Protein AF-A0A0N4UUY4-F1 (afdb_monomer_lite)

Sequence (218 aa):
MSRTDIFYQGKDYEKYRATHISIPAALVADDTIEKSDGEVMENYRQNCAIKKNFKFFPTVVKAVFAEMVDVKLLKQPTMILFCLSNIFAMLGFYIPFMFLRNMAHKKGVNPEDTEWLLSILGVFNTVAAYVSLTTVNLTDLLGLEQLTNAFGMVIVSRSFACFLGTPLAGFFYDVTMSYDASFWFAGILILFGGVATCLVPTFEKQKNKISDSRNSSI

Radius of gyration: 25.07 Å; chains: 1; bounding box: 64×45×82 Å

InterPro domains:
  IPR036259 MFS transporter superfamily [G3DSA:1.20.1250.20] (75-217)
  IPR036259 MFS transporter superfamily [SSF103473] (64-207)
  IPR050327 Proton-linked Monocarboxylate Transporter [PTHR11360] (128-202)

Foldseek 3Di:
DDDDDPPDDPVCVVVVCVVPDPQQVVVVVVVCVVDDDDPVVVVVVVVVVVVPDDPPDDPRVVSCCVVLADVVQVPPPLLVLLLVLLLLQLLLVVLCLVCVLVVCVVVVHDNVVSVVVNVVVVVVVVVVVVVVVVVLVVVVVVDDPVSSSSVVSSVVSSVVSVVCNVVVSVVCCVVVVDSVVSNVVSVVSNVVSVVSNVCSVVVVVVVVVVVVVVVVVD

Organism: Enterobius vermicularis (NCBI:txid51028)

Structure (mmCIF, N/CA/C/O backbone):
data_AF-A0A0N4UUY4-F1
#
_entry.id   AF-A0A0N4UUY4-F1
#
loop_
_atom_site.group_PDB
_atom_site.id
_atom_site.type_symbol
_atom_site.label_atom_id
_atom_site.label_alt_id
_atom_site.label_comp_id
_atom_site.label_asym_id
_atom_site.label_entity_id
_atom_site.label_seq_id
_atom_site.pdbx_PDB_ins_code
_atom_site.Cartn_x
_atom_site.Cartn_y
_atom_site.Cartn_z
_atom_site.occupancy
_atom_site.B_iso_or_equiv
_atom_site.auth_seq_id
_atom_site.auth_comp_id
_atom_site.auth_asym_id
_atom_site.auth_atom_id
_atom_site.pdbx_PDB_model_num
ATOM 1 N N . MET A 1 1 ? 18.236 21.269 57.854 1.00 40.78 1 MET A N 1
ATOM 2 C CA . MET A 1 1 ? 17.137 21.670 56.950 1.00 40.78 1 MET A CA 1
ATOM 3 C C . MET A 1 1 ? 17.567 21.276 55.541 1.00 40.78 1 MET A C 1
ATOM 5 O O . MET A 1 1 ? 18.310 22.015 54.915 1.00 40.78 1 MET A O 1
ATOM 9 N N . SER A 1 2 ? 17.268 20.041 55.122 1.00 42.28 2 SER A N 1
ATOM 10 C CA . SER A 1 2 ? 17.697 19.516 53.815 1.00 42.28 2 SER A CA 1
ATOM 11 C C . SER A 1 2 ? 16.596 19.790 52.795 1.00 42.28 2 SER A C 1
ATOM 13 O O . SER A 1 2 ? 15.447 19.417 53.033 1.00 42.28 2 SER A O 1
ATOM 15 N N . ARG A 1 3 ? 16.929 20.501 51.714 1.00 49.19 3 ARG A N 1
ATOM 16 C CA . ARG A 1 3 ? 16.015 20.813 50.610 1.00 49.19 3 ARG A CA 1
ATOM 17 C C . ARG A 1 3 ? 15.704 19.515 49.862 1.00 49.19 3 ARG A C 1
ATOM 19 O O . ARG A 1 3 ? 16.606 18.886 49.325 1.00 49.19 3 ARG A O 1
ATOM 26 N N . THR A 1 4 ? 14.440 19.112 49.848 1.00 45.50 4 THR A N 1
ATOM 27 C CA . THR A 1 4 ? 13.951 18.015 49.011 1.00 45.50 4 THR A CA 1
ATOM 28 C C . THR A 1 4 ? 13.653 18.557 47.621 1.00 45.50 4 THR A C 1
ATOM 30 O O . THR A 1 4 ? 12.626 19.204 47.414 1.00 45.50 4 THR A O 1
ATOM 33 N N . ASP A 1 5 ? 14.566 18.322 46.683 1.00 52.50 5 ASP A N 1
ATOM 34 C CA . ASP A 1 5 ? 14.315 18.541 45.264 1.00 52.50 5 ASP A CA 1
ATOM 35 C C . ASP A 1 5 ? 13.246 17.557 44.766 1.00 52.50 5 ASP A C 1
ATOM 37 O O . ASP A 1 5 ? 13.338 16.342 44.940 1.00 52.50 5 ASP A O 1
ATOM 41 N N . ILE A 1 6 ? 12.225 18.116 44.125 1.00 60.69 6 ILE A N 1
ATOM 42 C CA . ILE A 1 6 ? 11.053 17.452 43.532 1.00 60.69 6 ILE A CA 1
ATOM 43 C C . ILE A 1 6 ? 11.378 16.482 42.380 1.00 60.69 6 ILE A C 1
ATOM 45 O O . ILE A 1 6 ? 10.480 15.806 41.893 1.00 60.69 6 ILE A O 1
ATOM 49 N N . PHE A 1 7 ? 12.635 16.389 41.935 1.00 53.78 7 PHE A N 1
ATOM 50 C CA . PHE A 1 7 ? 12.978 15.718 40.676 1.00 53.78 7 PHE A CA 1
ATOM 51 C C . PHE A 1 7 ? 13.503 14.278 40.793 1.00 53.78 7 PHE A C 1
ATOM 53 O O . PHE A 1 7 ? 13.585 13.609 39.770 1.00 53.78 7 PHE A O 1
ATOM 60 N N . TYR A 1 8 ? 13.820 13.757 41.988 1.00 48.62 8 TYR A N 1
ATOM 61 C CA . TYR A 1 8 ? 14.378 12.397 42.123 1.00 48.62 8 TYR A CA 1
ATOM 62 C C . TYR A 1 8 ? 13.962 11.688 43.424 1.00 48.62 8 TYR A C 1
ATOM 64 O O . TYR A 1 8 ? 14.794 11.355 44.267 1.00 48.62 8 TYR A O 1
ATOM 72 N N . GLN A 1 9 ? 12.670 11.392 43.597 1.00 51.16 9 GLN A N 1
ATOM 73 C CA . GLN A 1 9 ? 12.279 10.293 44.486 1.00 51.16 9 GLN A CA 1
ATOM 74 C C . GLN A 1 9 ? 12.251 8.990 43.686 1.00 51.16 9 GLN A C 1
ATOM 76 O O . GLN A 1 9 ? 11.390 8.787 42.833 1.00 51.16 9 GLN A O 1
ATOM 81 N N . GLY A 1 10 ? 13.155 8.065 44.018 1.00 54.22 10 GLY A N 1
ATOM 82 C CA . GLY A 1 10 ? 13.244 6.704 43.472 1.00 54.22 10 GLY A CA 1
ATOM 83 C C . GLY A 1 10 ? 12.032 5.798 43.748 1.00 54.22 10 GLY A C 1
ATOM 84 O O . GLY A 1 10 ? 12.175 4.587 43.744 1.00 54.22 10 GLY A O 1
ATOM 85 N N . LYS A 1 11 ? 10.843 6.354 43.992 1.00 49.00 11 LYS A N 1
ATOM 86 C CA . LYS A 1 11 ? 9.552 5.648 43.968 1.00 49.00 11 LYS A CA 1
ATOM 87 C C . LYS A 1 11 ? 8.629 6.160 42.856 1.00 49.00 11 LYS A C 1
ATOM 89 O O . LYS A 1 11 ? 7.781 5.408 42.399 1.00 49.00 11 LYS A O 1
ATOM 94 N N . ASP A 1 12 ? 8.832 7.395 42.388 1.00 48.88 12 ASP A N 1
ATOM 95 C CA . ASP A 1 12 ? 8.064 7.987 41.283 1.00 48.88 12 ASP A CA 1
ATOM 96 C C . ASP A 1 12 ? 8.695 7.730 39.907 1.00 48.88 12 ASP A C 1
ATOM 98 O O . ASP A 1 12 ? 8.028 7.902 38.890 1.00 48.88 12 ASP A O 1
ATOM 102 N N . TYR A 1 13 ? 9.948 7.257 39.844 1.00 53.28 13 TYR A N 1
ATOM 103 C CA . TYR A 1 13 ? 10.574 6.870 38.571 1.00 53.28 13 TYR A CA 1
ATOM 104 C C . TYR A 1 13 ? 9.818 5.727 37.878 1.00 53.28 13 TYR A C 1
ATOM 106 O O . TYR A 1 13 ? 9.657 5.757 36.665 1.00 53.28 13 TYR A O 1
ATOM 114 N N . GLU A 1 14 ? 9.302 4.759 38.641 1.00 51.72 14 GLU A N 1
ATOM 115 C CA . GLU A 1 14 ? 8.473 3.650 38.145 1.00 51.72 14 GLU A CA 1
ATOM 116 C C . GLU A 1 14 ? 7.150 4.162 37.568 1.00 51.72 14 GLU A C 1
ATOM 118 O O . GLU A 1 14 ? 6.724 3.745 36.494 1.00 51.72 14 GLU A O 1
ATOM 123 N N . LYS A 1 15 ? 6.534 5.139 38.242 1.00 47.94 15 LYS A N 1
ATOM 124 C CA . LYS A 1 15 ? 5.267 5.754 37.832 1.00 47.94 15 LYS A CA 1
ATOM 125 C C . LYS A 1 15 ? 5.435 6.625 36.583 1.00 47.94 15 LYS A C 1
ATOM 127 O O . LYS A 1 15 ? 4.602 6.588 35.680 1.00 47.94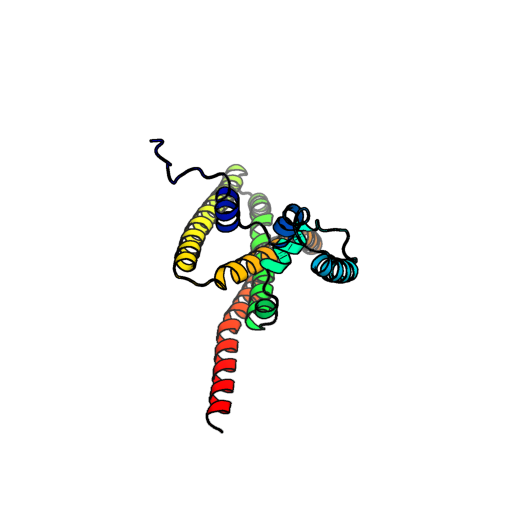 15 LYS A O 1
ATOM 132 N N . TYR A 1 16 ? 6.548 7.351 36.490 1.00 49.12 16 TYR A N 1
ATOM 133 C CA . TYR A 1 16 ? 6.943 8.122 35.311 1.00 49.12 16 TYR A CA 1
ATOM 134 C C . TYR A 1 16 ? 7.312 7.211 34.125 1.00 49.12 16 TYR A C 1
ATOM 136 O O . TYR A 1 16 ? 6.877 7.448 33.000 1.00 49.12 16 TYR A O 1
ATOM 144 N N . ARG A 1 17 ? 8.031 6.108 34.380 1.00 53.12 17 ARG A N 1
ATOM 145 C CA . ARG A 1 17 ? 8.389 5.073 33.393 1.00 53.12 17 ARG A CA 1
ATOM 146 C C . ARG A 1 17 ? 7.157 4.355 32.834 1.00 53.12 17 ARG A C 1
ATOM 148 O O . ARG A 1 17 ? 7.084 4.169 31.623 1.00 53.12 17 ARG A O 1
ATOM 155 N N . ALA A 1 18 ? 6.183 4.026 33.684 1.00 52.50 18 ALA A N 1
ATOM 156 C CA . ALA A 1 18 ? 4.905 3.430 33.285 1.00 52.50 18 ALA A CA 1
ATOM 157 C C . ALA A 1 18 ? 4.011 4.387 32.475 1.00 52.50 18 ALA A C 1
ATOM 159 O O . ALA A 1 18 ? 3.174 3.935 31.704 1.00 52.50 18 ALA A O 1
ATOM 160 N N . THR A 1 19 ? 4.196 5.702 32.631 1.00 53.50 19 THR A N 1
ATOM 161 C CA . THR A 1 19 ? 3.422 6.718 31.899 1.00 53.50 19 THR A CA 1
ATOM 162 C C . THR A 1 19 ? 4.052 7.070 30.542 1.00 53.50 19 THR A C 1
AT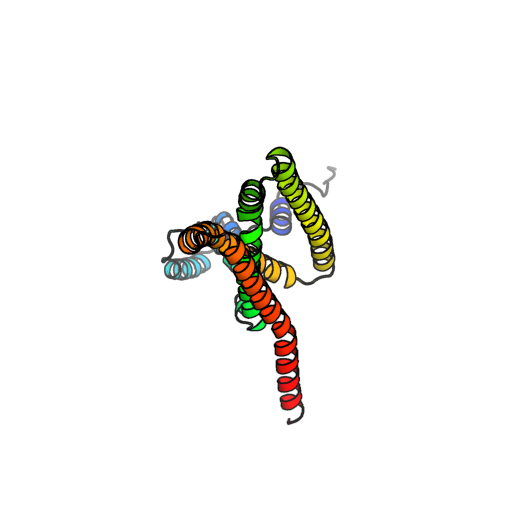OM 164 O O . THR A 1 19 ? 3.337 7.457 29.622 1.00 53.50 19 THR A O 1
ATOM 167 N N . HIS A 1 20 ? 5.377 6.934 30.388 1.00 44.28 20 HIS A N 1
ATOM 168 C CA . HIS A 1 20 ? 6.103 7.391 29.192 1.00 44.28 20 HIS A CA 1
ATOM 169 C C . HIS A 1 20 ? 6.655 6.290 28.277 1.00 44.28 20 HIS A C 1
ATOM 171 O O . HIS A 1 20 ? 7.061 6.601 27.157 1.00 44.28 20 HIS A O 1
ATOM 177 N N . ILE A 1 21 ? 6.671 5.025 28.702 1.00 52.03 21 ILE A N 1
ATOM 178 C CA . ILE A 1 21 ? 7.056 3.908 27.834 1.00 52.03 21 ILE A CA 1
ATOM 179 C C . ILE A 1 21 ? 5.803 3.088 27.542 1.00 52.03 21 ILE A C 1
ATOM 181 O O . ILE A 1 21 ? 5.148 2.607 28.459 1.00 52.03 21 ILE A O 1
ATOM 185 N N . SER A 1 22 ? 5.504 2.893 26.260 1.00 49.91 22 SER A N 1
ATOM 186 C CA . SER A 1 22 ? 4.461 2.017 25.710 1.00 49.91 22 SER A CA 1
ATOM 187 C C . SER A 1 22 ? 4.739 0.524 25.963 1.00 49.91 22 SER A C 1
ATOM 189 O O . SER A 1 22 ? 4.585 -0.318 25.076 1.00 49.91 22 SER A O 1
ATOM 191 N N . ILE A 1 23 ? 5.208 0.183 27.170 1.00 50.84 23 ILE A N 1
ATOM 192 C CA . ILE A 1 23 ? 5.410 -1.196 27.594 1.00 50.84 23 ILE A CA 1
ATOM 193 C C . ILE A 1 23 ? 4.023 -1.828 27.677 1.00 50.84 23 ILE A C 1
ATOM 195 O O . ILE A 1 23 ? 3.195 -1.346 28.450 1.00 50.84 23 ILE A O 1
ATOM 199 N N . PRO A 1 24 ? 3.762 -2.904 26.920 1.00 48.81 24 PRO A N 1
ATOM 200 C CA . PRO A 1 24 ? 2.490 -3.595 27.010 1.00 48.81 24 PRO A CA 1
ATOM 201 C C . PRO A 1 24 ? 2.276 -4.071 28.447 1.00 48.81 24 PRO A C 1
ATOM 203 O O . PRO A 1 24 ? 3.197 -4.622 29.061 1.00 48.81 24 PRO A O 1
ATOM 206 N N . ALA A 1 25 ? 1.064 -3.911 28.977 1.00 49.75 25 ALA A N 1
ATOM 207 C CA . ALA A 1 25 ? 0.739 -4.208 30.379 1.00 49.75 25 ALA A CA 1
ATOM 208 C C . ALA A 1 25 ? 1.146 -5.636 30.824 1.00 49.75 25 ALA A C 1
ATOM 210 O O . ALA A 1 25 ? 1.395 -5.889 32.000 1.00 49.75 25 ALA A O 1
ATOM 211 N N . ALA A 1 26 ? 1.292 -6.564 29.871 1.00 45.66 26 ALA A N 1
ATOM 212 C CA . ALA A 1 26 ? 1.765 -7.929 30.096 1.00 45.66 26 ALA A CA 1
ATOM 213 C C . ALA A 1 26 ? 3.234 -8.057 30.556 1.00 45.66 26 ALA A C 1
ATOM 215 O O . ALA A 1 26 ? 3.581 -9.090 31.117 1.00 45.66 26 ALA A O 1
ATOM 216 N N . LEU A 1 27 ? 4.094 -7.063 30.304 1.00 48.84 27 LEU A N 1
ATOM 217 C CA . LEU A 1 27 ? 5.480 -7.026 30.803 1.00 48.84 27 LEU A CA 1
ATOM 218 C C . LEU A 1 27 ? 5.573 -6.360 32.182 1.00 48.84 27 LEU A C 1
ATOM 220 O O . LEU A 1 27 ? 6.398 -6.757 32.991 1.00 48.84 27 LEU A O 1
ATOM 224 N N . VAL A 1 28 ? 4.690 -5.402 32.481 1.00 50.66 28 VAL A N 1
ATOM 225 C CA . VAL A 1 28 ? 4.574 -4.813 33.829 1.00 50.66 28 VAL A CA 1
ATOM 226 C C . VAL A 1 28 ? 4.080 -5.856 34.833 1.00 50.66 28 VAL A C 1
ATOM 228 O O . VAL A 1 28 ? 4.480 -5.844 35.996 1.00 50.66 28 VAL A O 1
ATOM 231 N N . ALA A 1 29 ? 3.253 -6.801 34.377 1.00 44.66 29 ALA A N 1
ATOM 232 C CA . ALA A 1 29 ? 2.879 -7.961 35.174 1.00 44.66 29 ALA A CA 1
ATOM 233 C C . ALA A 1 29 ? 4.104 -8.808 35.569 1.00 44.66 29 ALA A C 1
ATOM 235 O O . ALA A 1 29 ? 4.139 -9.295 36.685 1.00 44.66 29 ALA A O 1
ATOM 236 N N . ASP A 1 30 ? 5.130 -8.935 34.722 1.00 40.75 30 ASP A N 1
ATOM 237 C CA . ASP A 1 30 ? 6.317 -9.752 35.028 1.00 40.75 30 ASP A CA 1
ATOM 238 C C . ASP A 1 30 ? 7.133 -9.170 36.202 1.00 40.75 30 ASP A C 1
ATOM 240 O O . ASP A 1 30 ? 7.523 -9.911 37.099 1.00 40.75 30 ASP A O 1
ATOM 244 N N . ASP A 1 31 ? 7.275 -7.839 36.275 1.00 43.22 31 ASP A N 1
ATOM 245 C CA . ASP A 1 31 ? 7.997 -7.154 37.366 1.00 43.22 31 ASP A CA 1
ATOM 246 C C . ASP A 1 31 ? 7.134 -6.918 38.631 1.00 43.22 31 ASP A C 1
ATOM 248 O O . ASP A 1 31 ? 7.663 -6.737 39.730 1.00 43.22 31 ASP A O 1
ATOM 252 N N . THR A 1 32 ? 5.797 -6.924 38.526 1.00 42.81 32 THR A N 1
ATOM 253 C CA . THR A 1 32 ? 4.896 -6.785 39.696 1.00 42.81 32 THR A CA 1
ATOM 254 C C . THR A 1 32 ? 4.587 -8.116 40.387 1.00 42.81 32 THR A C 1
ATOM 256 O O . THR A 1 32 ? 4.225 -8.113 41.569 1.00 42.81 32 THR A O 1
ATOM 259 N N . ILE A 1 33 ? 4.846 -9.258 39.734 1.00 43.09 33 ILE A N 1
ATOM 260 C CA . ILE A 1 33 ? 4.812 -10.607 40.337 1.00 43.09 33 ILE A CA 1
ATOM 261 C C . ILE A 1 33 ? 6.088 -10.873 41.165 1.00 43.09 33 ILE A C 1
ATOM 263 O O . ILE A 1 33 ? 6.630 -11.967 41.207 1.00 43.09 33 ILE A O 1
ATOM 267 N N . GLU A 1 34 ? 6.579 -9.888 41.906 1.00 40.38 34 GLU A N 1
ATOM 268 C CA . GLU A 1 34 ? 7.292 -10.189 43.154 1.00 40.38 34 GLU A CA 1
ATOM 269 C C . GLU A 1 34 ? 6.526 -9.673 44.379 1.00 40.38 34 GLU A C 1
ATOM 271 O O . GLU A 1 34 ? 6.855 -10.035 45.509 1.00 40.38 34 GLU A O 1
ATOM 276 N N . LYS A 1 35 ? 5.469 -8.861 44.195 1.00 42.34 35 LYS A N 1
ATOM 277 C CA . LYS A 1 35 ? 4.729 -8.226 45.297 1.00 42.34 35 LYS A CA 1
ATOM 278 C C . LYS A 1 35 ? 3.248 -7.971 44.976 1.00 42.34 35 LYS A C 1
ATOM 280 O O . LYS A 1 35 ? 2.856 -6.820 44.828 1.00 42.34 35 LYS A O 1
ATOM 285 N N . SER A 1 36 ? 2.408 -9.007 44.908 1.00 36.31 36 SER A N 1
ATOM 286 C CA . SER A 1 36 ? 1.046 -9.023 45.507 1.00 36.31 36 SER A CA 1
ATOM 287 C C . SER A 1 36 ? 0.202 -10.233 45.068 1.00 36.31 36 SER A C 1
ATOM 289 O O . SER A 1 36 ? 0.082 -10.529 43.886 1.00 36.31 36 SER A O 1
ATOM 291 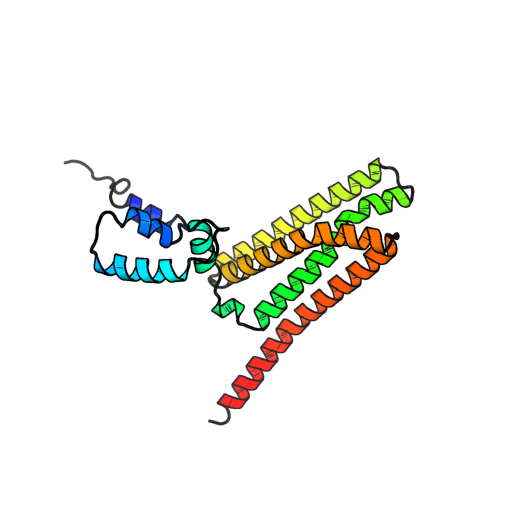N N . ASP A 1 37 ? -0.343 -10.910 46.084 1.00 39.97 37 ASP A N 1
ATOM 292 C CA . ASP A 1 37 ? -1.470 -11.853 46.198 1.00 39.97 37 ASP A CA 1
ATOM 293 C C . ASP A 1 37 ? -1.822 -12.886 45.100 1.00 39.97 37 ASP A C 1
ATOM 295 O O . ASP A 1 37 ? -2.061 -12.613 43.925 1.00 39.97 37 ASP A O 1
ATOM 299 N N . GLY A 1 38 ? -1.948 -14.137 45.567 1.00 39.19 38 GLY A N 1
ATOM 300 C CA . GLY A 1 38 ? -2.041 -15.371 44.780 1.00 39.19 38 GLY A CA 1
ATOM 301 C C . GLY A 1 38 ? -3.339 -15.633 44.004 1.00 39.19 38 GLY A C 1
ATOM 302 O O . GLY A 1 38 ? -3.347 -16.544 43.182 1.00 39.19 38 GLY A O 1
ATOM 303 N N . GLU A 1 39 ? -4.405 -14.847 44.177 1.00 38.03 39 GLU A N 1
ATOM 304 C CA . GLU A 1 39 ? -5.665 -15.027 43.421 1.00 38.03 39 GLU A CA 1
ATOM 305 C C . GLU A 1 39 ? -5.564 -14.554 41.959 1.00 38.03 39 GLU A C 1
ATOM 307 O O . GLU A 1 39 ? -6.176 -15.130 41.055 1.00 38.03 39 GLU A O 1
ATOM 312 N N . VAL A 1 40 ? -4.742 -13.534 41.691 1.00 47.03 40 VAL A N 1
ATOM 313 C CA . VAL A 1 40 ? -4.544 -12.998 40.333 1.00 47.03 40 VAL A CA 1
ATOM 314 C C . VAL A 1 40 ? -3.731 -13.980 39.480 1.00 47.03 40 VAL A C 1
ATOM 316 O O . VAL A 1 40 ? -4.002 -14.163 38.291 1.00 47.03 40 VAL A O 1
ATOM 319 N N . MET A 1 41 ? -2.793 -14.703 40.097 1.00 41.28 41 MET A N 1
ATOM 320 C CA . MET A 1 41 ? -1.915 -15.656 39.412 1.00 41.28 41 MET A CA 1
ATOM 321 C C . MET A 1 41 ? -2.632 -16.912 38.899 1.00 41.28 41 MET A C 1
ATOM 323 O O . MET A 1 41 ? -2.216 -17.475 37.882 1.00 41.28 41 MET A O 1
ATOM 327 N N . GLU A 1 42 ? -3.722 -17.340 39.540 1.00 41.97 42 GLU A N 1
ATOM 328 C CA . GLU A 1 42 ? -4.520 -18.494 39.102 1.00 41.97 42 GLU A CA 1
ATOM 329 C C . GLU A 1 42 ? -5.336 -18.159 37.839 1.00 41.97 42 GLU A C 1
ATOM 331 O O . GLU A 1 42 ? -5.293 -18.893 36.845 1.00 41.97 42 GLU A O 1
ATOM 336 N N . ASN A 1 43 ? -5.956 -16.971 37.811 1.00 40.03 43 ASN A N 1
ATOM 337 C CA . ASN A 1 43 ? -6.685 -16.449 36.649 1.00 40.03 43 ASN A CA 1
ATOM 338 C C . ASN A 1 43 ? -5.765 -16.195 35.437 1.00 40.03 43 ASN A C 1
ATOM 340 O O . ASN A 1 43 ? -6.150 -16.442 34.289 1.00 40.03 43 ASN A O 1
ATOM 344 N N . TYR A 1 44 ? -4.520 -15.759 35.658 1.00 48.69 44 TYR A N 1
ATOM 345 C CA . TYR A 1 44 ? -3.524 -15.622 34.587 1.00 48.69 44 TYR A CA 1
ATOM 346 C C . TYR A 1 44 ? -2.999 -16.974 34.087 1.00 48.69 44 TYR A C 1
ATOM 348 O O . TYR A 1 44 ? -2.853 -17.163 32.876 1.00 48.69 44 TYR A O 1
ATOM 356 N N . ARG A 1 45 ? -2.765 -17.952 34.974 1.00 44.28 45 ARG A N 1
ATOM 357 C CA . ARG A 1 45 ? -2.336 -19.310 34.593 1.00 44.28 45 ARG A CA 1
ATOM 358 C C . ARG A 1 45 ? -3.398 -20.008 33.734 1.00 44.28 45 ARG A C 1
ATOM 360 O O . ARG A 1 45 ? -3.047 -20.644 32.737 1.00 44.28 45 ARG A O 1
ATOM 367 N N . GLN A 1 46 ? -4.679 -19.817 34.056 1.00 39.44 46 GLN A N 1
ATOM 368 C CA . GLN A 1 46 ? -5.804 -20.360 33.293 1.00 39.44 46 GLN A CA 1
ATOM 369 C C . GLN A 1 46 ? -5.940 -19.705 31.905 1.00 39.44 46 GLN A C 1
ATOM 371 O O . GLN A 1 46 ? -6.122 -20.408 30.910 1.00 39.44 46 GLN A O 1
ATOM 376 N N . ASN A 1 47 ? -5.726 -18.389 31.791 1.00 44.09 47 ASN A N 1
ATOM 377 C CA . ASN A 1 47 ? -5.742 -17.678 30.503 1.00 44.09 47 ASN A CA 1
ATOM 378 C C . ASN A 1 47 ? -4.492 -17.938 29.630 1.00 44.09 47 ASN A C 1
ATOM 380 O O . ASN A 1 47 ? -4.587 -17.993 28.400 1.00 44.09 47 ASN A O 1
ATOM 384 N N . CYS A 1 48 ? -3.322 -18.174 30.233 1.00 45.53 48 CYS A N 1
ATOM 385 C CA . CYS A 1 48 ? -2.105 -18.583 29.520 1.00 45.53 48 CYS A CA 1
ATOM 386 C C . CYS A 1 48 ? -2.170 -20.029 29.001 1.00 45.53 48 CYS A C 1
ATOM 388 O O . CYS A 1 48 ? -1.602 -20.322 27.945 1.00 45.53 48 CYS A O 1
ATOM 390 N N . ALA A 1 49 ? -2.884 -20.928 29.689 1.00 41.16 49 ALA A N 1
ATOM 391 C CA . ALA A 1 49 ? -3.089 -22.303 29.230 1.00 41.16 49 ALA A CA 1
ATOM 392 C C . ALA A 1 49 ? -3.907 -22.368 27.926 1.00 41.16 49 ALA A C 1
ATOM 394 O O . ALA A 1 49 ? -3.588 -23.167 27.046 1.00 41.16 49 ALA A O 1
ATOM 395 N N . ILE A 1 50 ? -4.883 -21.469 27.749 1.00 46.19 50 ILE A N 1
ATOM 396 C CA . ILE A 1 50 ? -5.720 -21.385 26.538 1.00 46.19 50 ILE A CA 1
ATOM 397 C C . ILE A 1 50 ? -4.919 -20.853 25.328 1.00 46.19 50 ILE A C 1
ATOM 399 O O . ILE A 1 50 ? -5.189 -21.214 24.184 1.00 46.19 50 ILE A O 1
ATOM 403 N N . LYS A 1 51 ? -3.866 -20.052 25.557 1.00 45.09 51 LYS A N 1
ATOM 404 C CA . LYS A 1 51 ? -3.018 -19.442 24.508 1.00 45.09 51 LYS A CA 1
ATOM 405 C C . LYS A 1 51 ? -1.879 -20.334 23.988 1.00 45.09 51 LYS A C 1
ATOM 407 O O . LYS A 1 51 ? -1.097 -19.902 23.129 1.00 45.09 51 LYS A O 1
ATOM 412 N N . LYS A 1 52 ? -1.765 -21.579 24.463 1.00 48.25 52 LYS A N 1
ATOM 413 C CA . LYS A 1 52 ? -0.795 -22.568 23.964 1.00 48.25 52 LYS A CA 1
ATOM 414 C C . LYS A 1 52 ? -1.272 -23.189 22.649 1.00 48.25 52 LYS A C 1
ATOM 416 O O . LYS A 1 52 ? -1.642 -24.349 22.616 1.00 48.25 52 LYS A O 1
ATOM 421 N N . ASN A 1 53 ? -1.228 -22.432 21.554 1.00 44.12 53 ASN A N 1
ATOM 422 C CA . ASN A 1 53 ? -1.193 -23.023 20.207 1.00 44.12 53 ASN A CA 1
ATOM 423 C C . ASN A 1 53 ? -0.589 -22.090 19.146 1.00 44.12 53 ASN A C 1
ATOM 425 O O . ASN A 1 53 ? -1.040 -22.052 18.014 1.00 44.12 53 ASN A O 1
ATOM 429 N N . PHE A 1 54 ? 0.464 -21.339 19.492 1.00 47.16 54 PHE A N 1
ATOM 430 C CA . PHE A 1 54 ? 1.328 -20.714 18.480 1.00 47.16 54 PHE A CA 1
ATOM 431 C C . PHE A 1 54 ? 2.739 -20.528 19.050 1.00 47.16 54 PHE A C 1
ATOM 433 O O . PHE A 1 54 ? 2.986 -19.597 19.817 1.00 47.16 54 PHE A O 1
ATOM 440 N N . LYS A 1 55 ? 3.662 -21.439 18.729 1.00 52.03 55 LYS A N 1
ATOM 441 C CA . LYS A 1 55 ? 5.054 -21.449 19.230 1.00 52.03 55 LYS A CA 1
ATOM 442 C C . LYS A 1 55 ? 5.977 -20.450 18.506 1.00 52.03 55 LYS A C 1
ATOM 444 O O . LYS A 1 55 ? 7.154 -20.379 18.823 1.00 52.03 55 LYS A O 1
ATOM 449 N N . PHE A 1 56 ? 5.439 -19.705 17.538 1.00 59.19 56 PHE A N 1
ATOM 450 C CA . PHE A 1 56 ? 6.204 -18.880 16.599 1.00 59.19 56 PHE A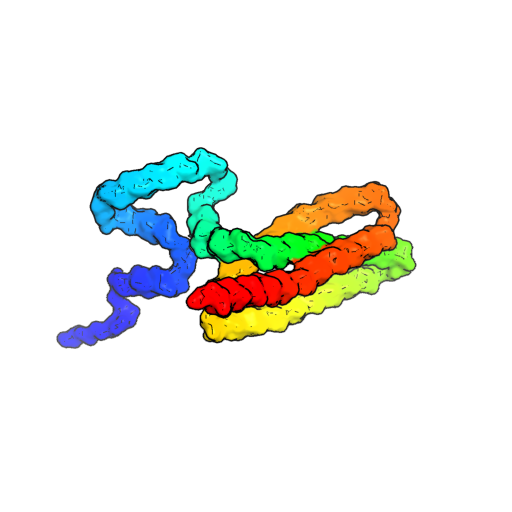 CA 1
ATOM 451 C C . PHE A 1 56 ? 6.412 -17.422 17.049 1.00 59.19 56 PHE A C 1
ATOM 453 O O . PHE A 1 56 ? 7.299 -16.749 16.541 1.00 59.19 56 PHE A O 1
ATOM 460 N N . PHE A 1 57 ? 5.630 -16.927 18.015 1.00 58.38 57 PHE A N 1
ATOM 461 C CA . PHE A 1 57 ? 5.701 -15.529 18.458 1.00 58.38 57 PHE A CA 1
ATOM 462 C C . PHE A 1 57 ? 6.079 -15.420 19.944 1.00 58.38 57 PHE A C 1
ATOM 464 O O . PHE A 1 57 ? 5.404 -16.062 20.762 1.00 58.38 57 PHE A O 1
ATOM 471 N N . PRO A 1 58 ? 7.089 -14.597 20.308 1.00 75.12 58 PRO A N 1
ATOM 472 C CA . PRO A 1 58 ? 7.404 -14.266 21.697 1.00 75.12 58 PRO A CA 1
ATOM 473 C C . PRO A 1 58 ? 6.164 -13.745 22.430 1.00 75.12 58 PRO A C 1
ATOM 475 O O . PRO A 1 58 ? 5.346 -13.037 21.837 1.00 75.12 58 PRO A O 1
ATOM 478 N N . THR A 1 59 ? 6.030 -14.055 23.723 1.00 58.69 59 THR A N 1
ATOM 479 C CA . THR A 1 59 ? 4.910 -13.597 24.572 1.00 58.69 59 THR A CA 1
ATOM 480 C C . THR A 1 59 ? 4.721 -12.079 24.485 1.00 58.69 59 THR A C 1
ATOM 482 O O . THR A 1 59 ? 3.590 -11.607 24.384 1.00 58.69 59 THR A O 1
ATOM 485 N N . VAL A 1 60 ? 5.828 -11.337 24.389 1.00 61.41 60 VAL A N 1
ATOM 486 C CA . VAL A 1 60 ? 5.862 -9.880 24.210 1.00 61.41 60 VAL A CA 1
ATOM 487 C C . VAL A 1 60 ? 5.166 -9.440 22.920 1.00 61.41 60 VAL A C 1
ATOM 489 O O . VAL A 1 60 ? 4.296 -8.578 22.963 1.00 61.41 60 VAL A O 1
ATOM 492 N N . VAL A 1 61 ? 5.461 -10.075 21.780 1.00 68.00 61 VAL A N 1
ATOM 493 C CA . VAL A 1 61 ? 4.850 -9.707 20.489 1.00 68.00 61 VAL A CA 1
ATOM 494 C C . VAL A 1 61 ? 3.344 -9.938 20.524 1.00 68.00 61 VAL A C 1
ATOM 496 O O . VAL A 1 61 ? 2.587 -9.113 20.030 1.00 68.00 61 VAL A O 1
ATOM 499 N N . LYS A 1 62 ? 2.885 -11.017 21.165 1.00 65.50 62 LYS A N 1
ATOM 500 C CA . LYS A 1 62 ? 1.448 -11.295 21.308 1.00 65.50 62 LYS A CA 1
ATOM 501 C C . LYS A 1 62 ? 0.735 -10.301 22.220 1.00 65.50 62 LYS A C 1
ATOM 503 O O . LYS A 1 62 ? -0.441 -10.042 21.991 1.00 65.50 62 LYS A O 1
ATOM 508 N N . ALA A 1 63 ? 1.405 -9.803 23.256 1.00 64.31 63 ALA A N 1
ATOM 509 C CA . ALA A 1 63 ? 0.847 -8.794 24.147 1.00 64.31 63 ALA A CA 1
ATOM 510 C C . ALA A 1 63 ? 0.712 -7.447 23.431 1.00 64.31 63 ALA A C 1
ATOM 512 O O . ALA A 1 63 ? -0.387 -6.909 23.382 1.00 64.31 63 ALA A O 1
ATOM 513 N N . VAL A 1 64 ? 1.779 -6.989 22.764 1.00 68.50 64 VAL A N 1
ATOM 514 C CA . VAL A 1 64 ? 1.751 -5.759 21.955 1.00 68.50 64 VAL A CA 1
ATOM 515 C C . VAL A 1 64 ? 0.708 -5.860 20.845 1.00 68.50 64 VAL A C 1
ATOM 517 O O . VAL A 1 64 ? -0.079 -4.943 20.668 1.00 68.50 64 VAL A O 1
ATOM 520 N N . PHE A 1 65 ? 0.636 -6.984 20.123 1.00 69.56 65 PHE A N 1
ATOM 521 C CA . PHE A 1 65 ? -0.384 -7.170 19.086 1.00 69.56 65 PHE A CA 1
ATOM 522 C C . PHE A 1 65 ? -1.806 -7.165 19.650 1.00 69.56 65 PHE A C 1
ATOM 524 O O . PHE A 1 65 ? -2.694 -6.628 19.008 1.00 69.56 65 PHE A O 1
ATOM 531 N N . ALA A 1 66 ? -2.047 -7.762 20.818 1.00 66.50 66 ALA A N 1
ATOM 532 C CA . ALA A 1 66 ? -3.383 -7.784 21.413 1.00 66.50 66 ALA A CA 1
ATOM 533 C C . ALA A 1 66 ? -3.828 -6.404 21.922 1.00 66.50 66 ALA A C 1
ATOM 535 O O . ALA A 1 66 ? -5.021 -6.124 21.940 1.00 66.50 66 ALA A O 1
ATOM 536 N N . GLU A 1 67 ? -2.876 -5.568 22.330 1.00 67.81 67 GLU A N 1
ATOM 537 C CA . GLU A 1 67 ? -3.116 -4.207 22.812 1.00 67.81 67 GLU A CA 1
ATOM 538 C C . GLU A 1 67 ? -3.244 -3.204 21.656 1.00 67.81 67 GLU A C 1
ATOM 540 O O . GLU A 1 67 ? -4.080 -2.308 21.698 1.00 67.81 67 GLU A O 1
ATOM 545 N N . MET A 1 68 ? -2.474 -3.404 20.582 1.00 68.44 68 MET A N 1
ATOM 546 C CA . MET A 1 68 ? -2.440 -2.523 19.409 1.00 68.44 68 MET A CA 1
ATOM 547 C C . MET A 1 68 ? -3.453 -2.893 18.322 1.00 68.44 68 MET A C 1
ATOM 549 O O . MET A 1 68 ? -3.680 -2.081 17.435 1.00 68.44 68 MET A O 1
ATOM 553 N N . VAL A 1 69 ? -4.033 -4.100 18.337 1.00 72.56 69 VAL A N 1
ATOM 554 C CA . VAL A 1 69 ? -5.053 -4.535 17.366 1.00 72.56 69 VAL A CA 1
ATOM 555 C C . VAL A 1 69 ? -6.419 -4.532 18.035 1.00 72.56 69 VAL A C 1
ATOM 557 O O . VAL A 1 69 ? -6.778 -5.470 18.751 1.00 72.56 69 VAL A O 1
ATOM 560 N N . ASP A 1 70 ? -7.235 -3.517 17.748 1.00 76.56 70 ASP A N 1
ATOM 561 C CA . ASP A 1 70 ? -8.636 -3.550 18.172 1.00 76.56 70 ASP A CA 1
ATOM 562 C C . ASP A 1 70 ? -9.461 -4.446 17.242 1.00 76.56 70 ASP A C 1
ATOM 564 O O . ASP A 1 70 ? -9.861 -4.086 16.133 1.00 76.56 70 ASP A O 1
ATOM 568 N N . VAL A 1 71 ? -9.760 -5.649 17.731 1.00 71.62 71 VAL A N 1
ATOM 569 C CA . VAL A 1 71 ? -10.580 -6.648 17.034 1.00 71.62 71 VAL A CA 1
ATOM 570 C C . VAL A 1 71 ? -12.014 -6.147 16.790 1.00 71.62 71 VAL A C 1
ATOM 572 O O . VAL A 1 71 ? -12.672 -6.611 15.854 1.00 71.62 71 VAL A O 1
ATOM 575 N N . LYS A 1 72 ? -12.520 -5.184 17.578 1.00 76.12 72 LYS A N 1
ATOM 576 C CA . LYS A 1 72 ? -13.822 -4.542 17.322 1.00 76.12 72 LYS A CA 1
ATOM 577 C C . LYS A 1 72 ? -13.760 -3.669 16.076 1.00 76.12 72 LYS A C 1
ATOM 579 O O . LYS A 1 72 ? -14.709 -3.680 15.292 1.00 76.12 72 LYS A O 1
ATOM 584 N N . LEU A 1 73 ? -12.646 -2.970 15.877 1.00 72.00 73 LEU A N 1
ATOM 585 C CA . LEU A 1 73 ? -12.387 -2.163 14.691 1.00 72.00 73 LEU A CA 1
ATOM 586 C C . LEU A 1 73 ? -12.120 -3.056 13.469 1.00 72.00 73 LEU A C 1
ATOM 588 O O . LEU A 1 73 ? -12.670 -2.805 12.399 1.00 72.00 73 LEU A O 1
ATOM 592 N N . LEU A 1 74 ? -11.404 -4.173 13.650 1.00 72.88 74 LEU A N 1
ATOM 593 C CA . LEU A 1 74 ? -11.175 -5.171 12.597 1.00 72.88 74 LEU A CA 1
ATOM 594 C C . LEU A 1 74 ? -12.471 -5.844 12.116 1.00 72.88 74 LEU A C 1
ATOM 596 O O . LEU A 1 74 ? -12.600 -6.146 10.937 1.00 72.88 74 LEU A O 1
ATOM 600 N N . LYS A 1 75 ? -13.452 -6.087 12.996 1.00 77.75 75 LYS A N 1
ATOM 601 C CA . LYS A 1 75 ? -14.750 -6.669 12.600 1.00 77.75 75 LYS A CA 1
ATOM 602 C C . LYS A 1 75 ? -15.619 -5.718 11.777 1.00 77.75 75 LYS A C 1
ATOM 604 O O . LYS A 1 75 ? -16.631 -6.158 11.230 1.00 77.75 75 LYS A O 1
ATOM 609 N N . GLN A 1 76 ? -15.270 -4.434 11.690 1.00 82.88 76 GLN A N 1
ATOM 610 C CA . GLN A 1 76 ? -16.025 -3.506 10.863 1.00 82.88 76 GLN A CA 1
ATOM 611 C C . GLN A 1 76 ? -15.769 -3.804 9.377 1.00 82.88 76 GLN A C 1
ATOM 613 O O . GLN A 1 76 ? -14.614 -3.836 8.950 1.00 82.88 76 GLN A O 1
ATOM 618 N N . PRO A 1 77 ? -16.824 -3.971 8.557 1.00 82.00 77 PRO A N 1
ATOM 619 C CA . PRO A 1 77 ? -16.673 -4.300 7.139 1.00 82.00 77 PRO A CA 1
ATOM 620 C C . PRO A 1 77 ? -15.867 -3.232 6.389 1.00 82.00 77 PRO A C 1
ATOM 622 O O . PRO A 1 77 ? -15.056 -3.568 5.533 1.00 82.00 77 PRO A O 1
ATOM 625 N N . THR A 1 78 ? -16.026 -1.965 6.776 1.00 84.19 78 THR A N 1
ATOM 626 C CA . THR A 1 78 ? -15.253 -0.809 6.305 1.00 84.19 78 THR A CA 1
ATOM 627 C C . THR A 1 78 ? -13.744 -1.027 6.456 1.00 84.19 78 THR A C 1
ATOM 629 O O . THR A 1 78 ? -12.997 -0.799 5.507 1.00 84.19 78 THR A O 1
ATOM 632 N N . MET A 1 79 ? -13.296 -1.529 7.613 1.00 84.81 79 MET A N 1
ATOM 633 C CA . MET A 1 79 ? -11.874 -1.731 7.893 1.00 84.81 79 MET A CA 1
ATOM 634 C C . MET A 1 79 ? -11.306 -2.940 7.142 1.00 84.81 79 MET A C 1
ATOM 636 O O . MET A 1 79 ? -10.204 -2.870 6.605 1.00 84.81 79 MET A O 1
ATOM 640 N N . ILE A 1 80 ? -12.076 -4.028 7.018 1.00 86.44 80 ILE A N 1
ATOM 641 C CA . ILE A 1 80 ? -11.675 -5.208 6.231 1.00 86.44 80 ILE A CA 1
ATOM 642 C C . ILE A 1 80 ? -11.544 -4.851 4.747 1.00 86.44 80 ILE A C 1
ATOM 644 O O . ILE A 1 80 ? -10.537 -5.192 4.130 1.00 86.44 80 ILE A O 1
ATOM 648 N N . LEU A 1 81 ? -12.527 -4.141 4.182 1.00 87.31 81 LEU A N 1
ATOM 649 C CA . LEU A 1 81 ? -12.490 -3.651 2.799 1.00 87.31 81 LEU A CA 1
ATOM 650 C C . LEU A 1 81 ? -11.281 -2.741 2.561 1.00 87.31 81 LEU A C 1
ATOM 652 O O . LEU A 1 81 ? -10.606 -2.876 1.542 1.00 87.31 81 LEU A O 1
ATOM 656 N N . PHE A 1 82 ? -10.968 -1.863 3.516 1.00 87.06 82 PHE A N 1
ATOM 657 C CA . PHE A 1 82 ? -9.819 -0.967 3.431 1.00 87.06 82 PHE A CA 1
ATOM 658 C C . PHE A 1 82 ? -8.471 -1.704 3.492 1.00 87.06 82 PHE A C 1
ATOM 660 O O . PHE A 1 82 ? -7.588 -1.439 2.673 1.00 87.06 82 PHE A O 1
ATOM 667 N N . CYS A 1 83 ? -8.310 -2.654 4.419 1.00 88.88 83 CYS A N 1
ATOM 668 C CA . CYS A 1 83 ? -7.108 -3.486 4.524 1.00 88.88 83 CYS A CA 1
ATOM 669 C C . CYS A 1 83 ? -6.929 -4.378 3.289 1.00 88.88 83 CYS A C 1
ATOM 671 O O . CYS A 1 83 ? -5.834 -4.451 2.735 1.00 88.88 83 CYS A O 1
ATOM 673 N N . LEU A 1 84 ? -8.003 -5.016 2.817 1.00 88.75 84 LEU A N 1
ATOM 674 C CA . LEU A 1 84 ? -7.976 -5.859 1.623 1.00 88.75 84 LEU A CA 1
ATOM 675 C C . LEU A 1 84 ? -7.613 -5.044 0.377 1.00 88.75 84 LEU A C 1
ATOM 677 O O . LEU A 1 84 ? -6.752 -5.451 -0.399 1.00 88.75 84 LEU A O 1
ATOM 681 N N . SER A 1 85 ? -8.211 -3.863 0.225 1.00 90.75 85 SER A N 1
ATOM 682 C CA . SER A 1 85 ? -7.867 -2.920 -0.837 1.00 90.75 85 SER A CA 1
ATOM 683 C C . SER A 1 85 ? -6.387 -2.522 -0.798 1.00 90.75 85 SER A C 1
ATOM 685 O O . SER A 1 85 ? -5.702 -2.588 -1.821 1.00 90.75 85 SER A O 1
ATOM 687 N N . ASN A 1 86 ? -5.863 -2.174 0.384 1.00 89.81 86 ASN A N 1
ATOM 688 C CA . ASN A 1 86 ? -4.452 -1.817 0.548 1.00 89.81 86 ASN A CA 1
ATOM 689 C C . ASN A 1 86 ? -3.519 -2.971 0.162 1.00 89.81 86 ASN A C 1
ATOM 691 O O . ASN A 1 86 ? -2.465 -2.713 -0.416 1.00 89.81 86 ASN A O 1
ATOM 695 N N . ILE A 1 87 ? -3.896 -4.225 0.430 1.00 91.38 87 ILE A N 1
ATOM 696 C CA . ILE A 1 87 ? -3.112 -5.393 0.008 1.00 91.38 87 ILE A CA 1
ATOM 697 C C . ILE A 1 87 ? -3.031 -5.465 -1.521 1.00 91.38 87 ILE A C 1
ATOM 699 O O . ILE A 1 87 ? -1.931 -5.553 -2.066 1.00 91.38 87 ILE A O 1
ATOM 703 N N . PHE A 1 88 ? -4.161 -5.367 -2.226 1.00 90.56 88 PHE A N 1
ATOM 704 C CA . PHE A 1 88 ? -4.178 -5.389 -3.695 1.00 90.56 88 PHE A CA 1
ATOM 705 C C . PHE A 1 88 ? -3.440 -4.196 -4.313 1.00 90.56 88 PHE A C 1
ATOM 707 O O . PHE A 1 88 ? -2.678 -4.369 -5.264 1.00 90.56 88 PHE A O 1
ATOM 714 N N . ALA A 1 89 ? -3.610 -3.002 -3.743 1.00 90.31 89 ALA A N 1
ATOM 715 C CA . ALA A 1 89 ? -2.919 -1.801 -4.194 1.00 90.31 89 ALA A CA 1
ATOM 716 C C . ALA A 1 89 ? -1.395 -1.912 -4.015 1.00 90.31 89 ALA A C 1
ATOM 718 O O . ALA A 1 89 ? -0.648 -1.559 -4.925 1.00 90.31 89 ALA A O 1
ATOM 719 N N . MET A 1 90 ? -0.924 -2.444 -2.881 1.00 89.75 90 MET A N 1
ATOM 720 C CA . MET A 1 90 ? 0.509 -2.654 -2.639 1.00 89.75 90 MET A CA 1
ATOM 721 C C . MET A 1 90 ? 1.099 -3.731 -3.550 1.00 89.75 90 MET A C 1
ATOM 723 O O . MET A 1 90 ? 2.197 -3.536 -4.065 1.00 89.75 90 MET A O 1
ATOM 727 N N . LEU A 1 91 ? 0.371 -4.825 -3.805 1.00 89.94 91 LEU A N 1
ATOM 728 C CA . LEU A 1 91 ? 0.781 -5.842 -4.781 1.00 89.94 91 LEU A CA 1
ATOM 729 C C . LEU A 1 91 ? 0.929 -5.241 -6.184 1.00 89.94 91 LEU A C 1
ATOM 731 O O . LEU A 1 91 ? 1.941 -5.455 -6.848 1.00 89.94 91 LEU A O 1
ATOM 735 N N . GLY A 1 92 ? -0.052 -4.444 -6.614 1.00 88.69 92 GLY A N 1
ATOM 736 C CA . GLY A 1 92 ? -0.017 -3.763 -7.904 1.00 88.69 92 GLY A CA 1
ATOM 737 C C . GLY A 1 92 ? 1.095 -2.715 -8.007 1.00 88.69 92 GLY A C 1
ATOM 738 O O . GLY A 1 92 ? 1.717 -2.598 -9.055 1.00 88.69 92 GLY A O 1
ATOM 739 N N . PHE A 1 93 ? 1.407 -1.992 -6.928 1.00 88.38 93 PHE A N 1
ATOM 740 C CA . PHE A 1 93 ? 2.495 -1.005 -6.902 1.00 88.38 93 PHE A CA 1
ATOM 741 C C . PHE A 1 93 ? 3.893 -1.644 -6.975 1.00 88.38 93 PHE A C 1
ATOM 743 O O . PHE A 1 93 ? 4.804 -1.085 -7.590 1.00 88.38 93 PHE A O 1
ATOM 750 N N . TYR A 1 94 ? 4.069 -2.830 -6.385 1.00 86.06 94 TYR A N 1
ATOM 751 C CA . TYR A 1 94 ? 5.367 -3.510 -6.324 1.00 86.06 94 TYR A CA 1
ATOM 752 C C . TYR A 1 94 ? 5.849 -4.018 -7.691 1.00 86.06 94 TYR A C 1
ATOM 754 O O . TYR A 1 94 ? 7.048 -4.009 -7.970 1.00 86.06 94 TYR A O 1
ATOM 762 N N . ILE A 1 95 ? 4.921 -4.440 -8.558 1.00 87.31 95 ILE A N 1
ATOM 763 C CA . ILE A 1 95 ? 5.223 -5.034 -9.870 1.00 87.31 95 ILE A CA 1
ATOM 764 C C . ILE A 1 95 ? 5.983 -4.043 -10.780 1.00 87.31 95 ILE A C 1
ATOM 766 O O . ILE A 1 95 ? 7.076 -4.390 -11.239 1.00 87.31 95 ILE A O 1
ATOM 770 N N . PRO A 1 96 ? 5.495 -2.805 -11.013 1.00 86.31 96 PRO A N 1
ATOM 771 C CA . PRO A 1 96 ? 6.254 -1.772 -11.703 1.00 86.31 96 PRO A CA 1
ATOM 772 C C . PRO A 1 96 ? 7.607 -1.524 -11.052 1.00 86.31 96 PRO A C 1
ATOM 774 O O . PRO A 1 96 ? 8.614 -1.559 -11.745 1.00 86.31 96 PRO A O 1
ATOM 777 N N . PHE A 1 97 ? 7.652 -1.337 -9.729 1.00 86.06 97 PHE A N 1
ATOM 778 C CA . PHE A 1 97 ? 8.883 -0.989 -9.018 1.00 86.06 97 PHE A CA 1
ATOM 779 C C . PHE A 1 97 ? 9.994 -2.034 -9.213 1.00 86.06 97 PHE A C 1
ATOM 781 O O . PHE A 1 97 ? 11.150 -1.680 -9.437 1.00 86.06 97 PHE A O 1
ATOM 788 N N . MET A 1 98 ? 9.641 -3.321 -9.205 1.00 86.56 98 MET A N 1
ATOM 789 C CA . MET A 1 98 ? 10.588 -4.417 -9.414 1.00 86.56 98 MET A CA 1
ATOM 790 C C . MET A 1 98 ? 11.048 -4.541 -10.878 1.00 86.56 98 MET A C 1
ATOM 792 O O . MET A 1 98 ? 12.231 -4.771 -11.139 1.00 86.56 98 MET A O 1
ATOM 796 N N . PHE A 1 99 ? 10.134 -4.417 -11.847 1.00 86.88 99 PHE A N 1
ATOM 797 C CA . PHE A 1 99 ? 10.429 -4.715 -13.256 1.00 86.88 99 PHE A CA 1
ATOM 798 C C . PHE A 1 99 ? 10.826 -3.511 -14.105 1.00 86.88 99 PHE A C 1
ATOM 800 O O . PHE A 1 99 ? 11.358 -3.707 -15.199 1.00 86.88 99 PHE A O 1
ATOM 807 N N . LEU A 1 100 ? 10.636 -2.285 -13.614 1.00 87.06 100 LEU A N 1
ATOM 808 C CA . LEU A 1 100 ? 10.929 -1.052 -14.348 1.00 87.06 100 LEU A CA 1
ATOM 809 C C . LEU A 1 100 ? 12.361 -1.021 -14.886 1.00 87.06 100 LEU A C 1
ATOM 811 O O . LEU A 1 100 ? 12.574 -0.781 -16.072 1.00 87.06 100 LEU A O 1
ATOM 815 N N . ARG A 1 101 ? 13.338 -1.340 -14.030 1.00 86.56 101 ARG A N 1
ATOM 816 C CA . ARG A 1 101 ? 14.760 -1.362 -14.392 1.00 86.56 101 ARG A CA 1
ATOM 817 C C . ARG A 1 101 ? 15.043 -2.389 -15.490 1.00 86.56 101 ARG A C 1
ATOM 819 O O . ARG A 1 101 ? 15.706 -2.101 -16.481 1.00 86.56 101 ARG A O 1
ATOM 826 N N . ASN A 1 102 ? 14.491 -3.591 -15.339 1.00 87.44 102 ASN A N 1
ATOM 827 C CA . ASN A 1 102 ? 14.715 -4.683 -16.286 1.00 87.44 102 ASN A CA 1
ATOM 828 C C . ASN A 1 102 ? 14.051 -4.399 -17.645 1.00 87.44 102 ASN A C 1
ATOM 830 O O . ASN A 1 102 ? 14.587 -4.770 -18.690 1.00 87.44 102 ASN A O 1
ATOM 834 N N . MET A 1 103 ? 12.911 -3.702 -17.645 1.00 85.12 103 MET A N 1
ATOM 835 C CA . MET A 1 103 ? 12.259 -3.231 -18.863 1.00 85.12 103 MET A CA 1
ATOM 836 C C . MET A 1 103 ? 13.063 -2.117 -19.552 1.00 85.12 103 MET A C 1
ATOM 838 O O . MET A 1 103 ? 13.204 -2.156 -20.773 1.00 85.12 103 MET A O 1
ATOM 842 N N . ALA A 1 104 ? 13.610 -1.156 -18.802 1.00 85.94 104 ALA A N 1
ATOM 843 C CA . ALA A 1 104 ? 14.425 -0.069 -19.352 1.00 85.94 104 ALA A CA 1
ATOM 844 C C . ALA A 1 104 ? 15.685 -0.600 -20.059 1.00 85.94 104 ALA A C 1
ATOM 846 O O . ALA A 1 104 ? 15.944 -0.234 -21.207 1.00 85.94 104 ALA A O 1
ATOM 847 N N . HIS A 1 105 ? 16.379 -1.568 -19.449 1.00 84.69 105 HIS A N 1
ATOM 848 C CA . HIS A 1 105 ? 17.497 -2.256 -20.101 1.00 84.69 105 HIS A CA 1
ATOM 849 C C . HIS A 1 105 ? 17.065 -3.017 -21.364 1.00 84.69 105 HIS A C 1
ATOM 851 O O . HIS A 1 105 ? 17.742 -2.932 -22.386 1.00 84.69 105 HIS A O 1
ATOM 857 N N . LYS A 1 106 ? 15.920 -3.723 -21.347 1.00 83.94 106 LYS A N 1
ATOM 858 C CA . LYS A 1 106 ? 15.405 -4.407 -22.552 1.00 83.94 106 LYS A CA 1
ATOM 859 C C . LYS A 1 106 ? 15.031 -3.440 -23.681 1.00 83.94 106 LYS A C 1
ATOM 861 O O . LYS A 1 106 ? 15.121 -3.824 -24.841 1.00 83.94 106 LYS A O 1
ATOM 866 N N . LYS A 1 107 ? 14.631 -2.205 -23.367 1.00 84.75 107 LYS A N 1
ATOM 867 C CA . LYS A 1 107 ? 14.350 -1.156 -24.363 1.00 84.75 107 LYS A CA 1
ATOM 868 C C . LYS A 1 107 ? 15.611 -0.479 -24.921 1.00 84.75 107 LYS A C 1
ATOM 870 O O . LYS A 1 107 ? 15.483 0.401 -25.765 1.00 84.75 107 LYS A O 1
ATOM 875 N N . GLY A 1 108 ? 16.806 -0.896 -24.495 1.00 85.00 108 GLY A N 1
ATOM 876 C CA . GLY A 1 108 ? 18.074 -0.366 -24.998 1.00 85.00 108 GLY A CA 1
ATOM 877 C C . GLY A 1 108 ? 18.481 0.974 -24.383 1.00 85.00 108 GLY A C 1
ATOM 878 O O . GLY A 1 108 ? 19.317 1.668 -24.954 1.00 85.00 108 GLY A O 1
ATOM 879 N N . VAL A 1 109 ? 17.900 1.351 -23.239 1.00 86.06 109 VAL A N 1
ATOM 880 C CA . VAL A 1 109 ? 18.339 2.528 -22.478 1.00 86.06 109 VAL A CA 1
ATOM 881 C C . VAL A 1 109 ? 19.694 2.226 -21.833 1.00 86.06 109 VAL A C 1
ATOM 883 O O . VAL A 1 109 ? 19.932 1.107 -21.368 1.00 86.06 109 VAL A O 1
ATOM 886 N N . ASN A 1 110 ? 20.583 3.222 -21.808 1.00 89.00 110 ASN A N 1
ATOM 887 C CA . ASN A 1 110 ? 21.890 3.115 -21.167 1.00 89.00 110 ASN A CA 1
ATOM 888 C C . ASN A 1 110 ? 21.715 2.668 -19.694 1.00 89.00 110 ASN A C 1
ATOM 890 O O . ASN A 1 110 ? 20.800 3.155 -19.015 1.00 89.00 110 ASN A O 1
ATOM 894 N N . PRO A 1 111 ? 22.532 1.729 -19.173 1.00 84.88 111 PRO A N 1
ATOM 895 C CA . PRO A 1 111 ? 22.466 1.318 -17.772 1.00 84.88 111 PRO A CA 1
ATOM 896 C C . PRO A 1 111 ? 22.536 2.474 -16.775 1.00 84.88 111 PRO A C 1
ATOM 898 O O . PRO A 1 111 ? 21.824 2.441 -15.777 1.00 84.88 111 PRO A O 1
ATOM 901 N N . GLU A 1 112 ? 23.309 3.514 -17.082 1.00 87.19 112 GLU A N 1
ATOM 902 C CA . GLU A 1 112 ? 23.442 4.694 -16.227 1.00 87.19 112 GLU A CA 1
ATOM 903 C C . GLU A 1 112 ? 22.096 5.416 -16.025 1.00 87.19 112 GLU A C 1
ATOM 905 O O . GLU A 1 112 ? 21.642 5.584 -14.894 1.00 87.19 112 GLU A O 1
ATOM 910 N N . ASP A 1 113 ? 21.380 5.746 -17.104 1.00 86.62 113 ASP A N 1
ATOM 911 C CA . ASP A 1 113 ? 20.077 6.433 -17.032 1.00 86.62 113 ASP A CA 1
ATOM 912 C C . ASP A 1 113 ? 19.013 5.591 -16.310 1.00 86.62 113 ASP A C 1
ATOM 914 O O . ASP A 1 113 ? 18.117 6.099 -15.627 1.00 86.62 113 ASP A O 1
ATOM 918 N N . THR A 1 114 ? 19.123 4.271 -16.450 1.00 85.19 114 THR A N 1
ATOM 919 C CA . THR A 1 114 ? 18.224 3.303 -15.823 1.00 85.19 114 THR A CA 1
ATOM 920 C C . THR A 1 114 ? 18.415 3.254 -14.300 1.00 85.19 114 THR A C 1
ATOM 922 O O . THR A 1 114 ? 17.441 3.108 -13.557 1.00 85.19 114 THR A O 1
ATOM 925 N N . GLU A 1 115 ? 19.646 3.414 -13.813 1.00 86.94 115 GLU A N 1
ATOM 926 C CA . GLU A 1 115 ? 19.959 3.496 -12.381 1.00 86.94 115 GLU A CA 1
ATOM 927 C C . GLU A 1 115 ? 19.472 4.814 -11.764 1.00 86.94 115 GLU A C 1
ATOM 929 O O . GLU A 1 115 ? 18.858 4.810 -10.689 1.00 86.94 115 GLU A O 1
ATOM 934 N N . TRP A 1 116 ? 19.642 5.931 -12.477 1.00 89.50 116 TRP A N 1
ATOM 935 C CA . TRP A 1 116 ? 19.109 7.233 -12.063 1.00 89.50 116 TRP A CA 1
ATOM 936 C C . TRP A 1 116 ? 17.580 7.228 -11.926 1.00 89.50 116 TRP A C 1
ATOM 938 O O . TRP A 1 116 ? 17.046 7.841 -10.997 1.00 89.50 116 TRP A O 1
ATOM 948 N N . LEU A 1 117 ? 16.866 6.481 -12.776 1.00 88.56 117 LEU A N 1
ATOM 949 C CA . LEU A 1 117 ? 15.409 6.322 -12.692 1.00 88.56 117 LEU A CA 1
ATOM 950 C C . LEU A 1 117 ? 14.958 5.637 -11.389 1.00 88.56 117 LEU A C 1
ATOM 952 O O . LEU A 1 117 ? 13.932 5.996 -10.811 1.00 88.56 117 LEU A O 1
ATOM 956 N N . LEU A 1 118 ? 15.711 4.655 -10.893 1.00 88.44 118 LEU A N 1
ATOM 957 C CA . LEU A 1 118 ? 15.375 4.005 -9.625 1.00 88.44 118 LEU A CA 1
ATOM 958 C C . LEU A 1 118 ? 15.699 4.911 -8.430 1.00 88.44 118 LEU A C 1
ATOM 960 O O . LEU A 1 118 ? 14.929 4.973 -7.470 1.00 88.44 118 LEU A O 1
ATOM 964 N N . SER A 1 119 ? 16.805 5.654 -8.517 1.00 91.75 119 SER A N 1
ATOM 965 C CA . SER A 1 119 ? 17.190 6.643 -7.507 1.00 91.75 119 SER A CA 1
ATOM 966 C C . SER A 1 119 ? 16.123 7.729 -7.353 1.00 91.75 119 SER A C 1
ATOM 968 O O . SER A 1 119 ? 15.646 7.978 -6.243 1.00 91.75 119 SER A O 1
ATOM 970 N N . ILE A 1 120 ? 15.654 8.312 -8.465 1.00 92.81 120 ILE A N 1
ATOM 971 C CA . ILE A 1 120 ? 14.632 9.363 -8.420 1.00 92.81 120 ILE A CA 1
ATOM 972 C C . ILE A 1 120 ? 13.312 8.841 -7.830 1.00 92.81 120 ILE A C 1
ATOM 974 O O . ILE A 1 120 ? 12.703 9.522 -7.006 1.00 92.81 120 ILE A O 1
ATOM 978 N N . LEU A 1 121 ? 12.908 7.603 -8.147 1.00 91.50 121 LEU A N 1
ATOM 979 C CA . LEU A 1 121 ? 11.739 6.956 -7.536 1.00 91.50 121 LEU A CA 1
ATOM 980 C C . LEU A 1 121 ? 11.880 6.800 -6.016 1.00 91.50 121 LEU A C 1
ATOM 982 O O . LEU A 1 121 ? 10.922 7.050 -5.282 1.00 91.50 121 LEU A O 1
ATOM 986 N N . GLY A 1 122 ? 13.066 6.421 -5.534 1.00 91.56 122 GLY A N 1
ATOM 987 C CA . GLY A 1 122 ? 13.356 6.316 -4.102 1.00 91.56 122 GLY A CA 1
ATOM 988 C C . GLY A 1 122 ? 13.272 7.664 -3.381 1.00 91.56 122 GLY A C 1
ATOM 989 O O . GLY A 1 122 ? 12.676 7.756 -2.301 1.00 91.56 122 GLY A O 1
ATOM 990 N N . VAL A 1 123 ? 13.798 8.726 -4.000 1.00 94.62 123 VAL A N 1
ATOM 991 C CA . VAL A 1 123 ? 13.698 10.097 -3.477 1.00 94.62 123 VAL A CA 1
ATOM 992 C C . VAL A 1 123 ? 12.236 10.538 -3.404 1.00 94.62 123 VAL A C 1
ATOM 994 O O . VAL A 1 123 ? 11.788 10.972 -2.343 1.00 94.62 123 VAL A O 1
ATOM 997 N N . PHE A 1 124 ? 11.459 10.357 -4.477 1.00 94.25 124 PHE A N 1
ATOM 998 C CA . PHE A 1 124 ? 10.031 10.695 -4.490 1.00 94.25 124 PHE A CA 1
ATOM 999 C C . PHE A 1 124 ? 9.240 9.943 -3.417 1.00 94.25 124 PHE A C 1
ATOM 1001 O O . PHE A 1 124 ? 8.434 10.554 -2.716 1.00 94.25 124 PHE A O 1
ATOM 1008 N N . ASN A 1 125 ? 9.493 8.645 -3.237 1.00 91.50 125 ASN A N 1
ATOM 1009 C CA . ASN A 1 125 ? 8.839 7.853 -2.197 1.00 91.50 125 ASN A CA 1
ATOM 1010 C C . ASN A 1 125 ? 9.176 8.363 -0.786 1.00 91.50 125 ASN A C 1
ATOM 1012 O O . ASN A 1 125 ? 8.297 8.450 0.069 1.00 91.50 125 ASN A O 1
ATOM 1016 N N . THR A 1 126 ? 10.429 8.754 -0.550 1.00 93.00 126 THR A N 1
ATOM 1017 C CA . THR A 1 126 ? 10.870 9.302 0.742 1.00 93.00 126 THR A CA 1
ATOM 1018 C C . THR A 1 126 ? 10.199 10.642 1.042 1.00 93.00 126 THR A C 1
ATOM 1020 O O . THR A 1 126 ? 9.693 10.848 2.145 1.00 93.00 126 THR A O 1
ATOM 1023 N N . VAL A 1 127 ? 10.122 11.536 0.052 1.00 95.19 127 VAL A N 1
ATOM 1024 C CA . VAL A 1 127 ? 9.432 12.829 0.186 1.00 95.19 127 VAL A CA 1
ATOM 1025 C C . VAL A 1 127 ? 7.932 12.626 0.418 1.00 95.19 127 VAL A C 1
ATOM 1027 O O . VAL A 1 127 ? 7.360 13.244 1.314 1.00 95.19 127 VAL A O 1
ATOM 1030 N N . ALA A 1 128 ? 7.295 11.720 -0.329 1.00 91.50 128 ALA A N 1
ATOM 1031 C CA . ALA A 1 128 ? 5.880 11.395 -0.159 1.00 91.50 128 ALA A CA 1
ATOM 1032 C C . ALA A 1 128 ? 5.582 10.824 1.236 1.00 91.50 128 ALA A C 1
ATOM 1034 O O . ALA A 1 128 ? 4.598 11.214 1.872 1.00 91.50 128 ALA A O 1
ATOM 1035 N N . ALA A 1 129 ? 6.444 9.933 1.735 1.00 89.31 129 ALA A N 1
ATOM 1036 C CA . ALA A 1 129 ? 6.336 9.386 3.081 1.00 89.31 129 ALA A CA 1
ATOM 1037 C C . ALA A 1 129 ? 6.481 10.482 4.142 1.00 89.31 129 ALA A C 1
ATOM 1039 O O . ALA A 1 129 ? 5.661 10.543 5.052 1.00 89.31 129 ALA A O 1
ATOM 1040 N N . TYR A 1 130 ? 7.456 11.382 3.997 1.00 91.31 130 TYR A N 1
ATOM 1041 C CA . TYR A 1 130 ? 7.650 12.504 4.915 1.00 91.31 130 TYR A CA 1
ATOM 1042 C C . TYR A 1 130 ? 6.406 13.401 5.002 1.00 91.31 130 TYR A C 1
ATOM 1044 O O . TYR A 1 130 ? 5.879 13.615 6.092 1.00 91.31 130 TYR A O 1
ATOM 1052 N N . VAL A 1 131 ? 5.868 13.839 3.857 1.00 92.69 131 VAL A N 1
ATOM 1053 C CA . VAL A 1 131 ? 4.648 14.669 3.797 1.00 92.69 131 VAL A CA 1
ATOM 1054 C C . VAL A 1 131 ? 3.441 13.948 4.413 1.00 92.69 131 VAL A C 1
ATOM 1056 O O . VAL A 1 131 ? 2.646 14.547 5.144 1.00 92.69 131 VAL A O 1
ATOM 1059 N N . SER A 1 132 ? 3.317 12.644 4.158 1.00 88.12 132 SER A N 1
ATOM 1060 C CA . SER A 1 132 ? 2.229 11.828 4.706 1.00 88.12 132 SER A CA 1
ATOM 1061 C C . SER A 1 132 ? 2.343 11.676 6.223 1.00 88.12 132 SER A C 1
ATOM 1063 O O . SER A 1 132 ? 1.351 11.835 6.929 1.00 88.12 132 SER A O 1
ATOM 1065 N N . LEU A 1 133 ? 3.549 11.423 6.741 1.00 85.75 133 LEU A N 1
ATOM 1066 C CA . LEU A 1 133 ? 3.805 11.267 8.173 1.00 85.75 133 LEU A CA 1
ATOM 1067 C C . LEU A 1 133 ? 3.521 12.553 8.947 1.00 85.75 133 LEU A C 1
ATOM 1069 O O . LEU A 1 133 ? 2.921 12.488 10.015 1.00 85.75 133 LEU A O 1
ATOM 1073 N N . THR A 1 134 ? 3.884 13.721 8.411 1.00 85.44 134 THR A N 1
ATOM 1074 C CA . THR A 1 134 ? 3.553 15.008 9.043 1.00 85.44 134 THR A CA 1
ATOM 1075 C C . THR A 1 134 ? 2.043 15.206 9.161 1.00 85.44 134 THR A C 1
ATOM 1077 O O . THR A 1 134 ? 1.568 15.660 10.198 1.00 85.44 134 THR A O 1
ATOM 1080 N N . THR A 1 135 ? 1.285 14.822 8.130 1.00 85.31 135 THR A N 1
ATOM 1081 C CA . THR A 1 135 ? -0.182 14.919 8.129 1.00 85.31 135 THR A CA 1
ATOM 1082 C C . THR A 1 135 ? -0.803 13.976 9.160 1.00 85.31 135 THR A C 1
ATOM 1084 O O . THR A 1 135 ? -1.656 14.400 9.934 1.00 85.31 135 THR A O 1
ATOM 1087 N N . VAL A 1 136 ? -0.338 12.725 9.215 1.00 84.06 136 VAL A N 1
ATOM 1088 C CA . VAL A 1 136 ? -0.821 11.721 10.178 1.00 84.06 136 VAL A CA 1
ATOM 1089 C C . VAL A 1 136 ? -0.495 12.134 11.614 1.00 84.06 136 VAL A C 1
ATOM 1091 O O . VAL A 1 136 ? -1.387 12.181 12.456 1.00 84.06 136 VAL A O 1
ATOM 1094 N N . ASN A 1 137 ? 0.746 12.540 11.881 1.00 79.69 137 ASN A N 1
ATOM 1095 C CA . ASN A 1 137 ? 1.167 12.972 13.212 1.00 79.69 137 ASN A CA 1
ATOM 1096 C C . ASN A 1 137 ? 0.402 14.223 13.676 1.00 79.69 137 ASN A C 1
ATOM 1098 O O . ASN A 1 137 ? 0.055 14.340 14.846 1.00 79.69 137 ASN A O 1
ATOM 1102 N N . LEU A 1 138 ? 0.085 15.147 12.762 1.00 80.25 138 LEU A N 1
ATOM 1103 C CA . LEU A 1 138 ? -0.770 16.291 13.077 1.00 80.25 138 LEU A CA 1
ATOM 1104 C C . LEU A 1 138 ? -2.188 15.842 13.462 1.00 80.25 138 LEU A C 1
ATOM 1106 O O . LEU A 1 138 ? -2.738 16.354 14.434 1.00 80.25 138 LEU A O 1
ATOM 1110 N N . THR A 1 139 ? -2.766 14.873 12.746 1.00 77.75 139 THR A N 1
ATOM 1111 C CA . THR A 1 139 ? -4.087 14.310 13.077 1.00 77.75 139 THR A CA 1
ATOM 1112 C C . THR A 1 139 ? -4.095 13.469 14.355 1.00 77.75 139 THR A C 1
ATOM 1114 O O . THR A 1 139 ? -5.116 13.436 15.038 1.00 77.75 139 THR A O 1
ATOM 1117 N N . ASP A 1 140 ? -2.966 12.865 14.730 1.00 74.75 140 ASP A N 1
ATOM 1118 C CA . ASP A 1 140 ? -2.809 12.146 16.000 1.00 74.75 140 ASP A CA 1
ATOM 1119 C C . ASP A 1 140 ? -2.786 13.121 17.196 1.00 74.75 140 ASP A C 1
ATOM 1121 O O . ASP A 1 140 ? -3.391 12.845 18.232 1.00 74.75 140 ASP A O 1
ATOM 1125 N N . LEU A 1 141 ? -2.194 14.316 17.037 1.00 75.19 141 LEU A N 1
ATOM 1126 C CA . LEU A 1 141 ? -2.226 15.385 18.052 1.00 75.19 141 LEU A CA 1
ATOM 1127 C C . LEU A 1 141 ? -3.632 15.976 18.271 1.00 75.19 141 LEU A C 1
ATOM 1129 O O . LEU A 1 141 ? -3.896 16.568 19.316 1.00 75.19 141 LEU A O 1
ATOM 1133 N N . LEU A 1 142 ? -4.535 15.812 17.300 1.00 72.25 142 LEU A N 1
ATOM 1134 C CA . LEU A 1 142 ? -5.921 16.296 17.330 1.00 72.25 142 LEU A CA 1
ATOM 1135 C C . LEU A 1 142 ? -6.904 15.315 18.010 1.00 72.25 142 LEU A C 1
ATOM 1137 O O . LEU A 1 142 ? -8.085 15.637 18.130 1.00 72.25 142 LEU A O 1
ATOM 1141 N N . GLY A 1 143 ? -6.430 14.170 18.522 1.00 59.19 143 GLY A N 1
ATOM 1142 C CA . GLY A 1 143 ? -7.161 13.384 19.527 1.00 59.19 143 GLY A CA 1
ATOM 1143 C C . GLY A 1 143 ? -8.027 12.238 19.000 1.00 59.19 143 GLY A C 1
ATOM 1144 O O . GLY A 1 143 ? -9.125 12.007 19.503 1.00 59.19 143 GLY A O 1
ATOM 1145 N N . LEU A 1 144 ? -7.541 11.481 18.020 1.00 58.53 144 LEU A N 1
ATOM 1146 C CA . LEU A 1 144 ? -8.215 10.271 17.546 1.00 58.53 144 LEU A CA 1
ATOM 1147 C C . LEU A 1 144 ? -7.433 9.030 17.995 1.00 58.53 144 LEU A C 1
ATOM 1149 O O . LEU A 1 144 ? -6.686 8.453 17.219 1.00 58.53 144 LEU A O 1
ATOM 1153 N N . GLU A 1 145 ? -7.623 8.578 19.237 1.00 68.44 145 GLU A N 1
ATOM 1154 C CA . GLU A 1 145 ? -6.966 7.367 19.787 1.00 68.44 145 GLU A CA 1
ATOM 1155 C C . GLU A 1 145 ? -7.195 6.110 18.910 1.00 68.44 145 GLU A C 1
ATOM 1157 O O . GLU A 1 145 ? -6.359 5.212 18.820 1.00 68.44 145 GLU A O 1
ATOM 1162 N N . GLN A 1 146 ? -8.308 6.075 18.170 1.00 68.50 146 GLN A N 1
ATOM 1163 C CA . GLN A 1 146 ? -8.632 5.003 17.222 1.00 68.50 146 GLN A CA 1
ATOM 1164 C C . GLN A 1 146 ? -7.839 5.081 15.899 1.00 68.50 146 GLN A C 1
ATOM 1166 O O . GLN A 1 146 ? -7.771 4.087 15.173 1.00 68.50 146 GLN A O 1
ATOM 1171 N N . LEU A 1 147 ? -7.222 6.226 15.576 1.00 72.06 147 LEU A N 1
ATOM 1172 C CA . LEU A 1 147 ? -6.479 6.447 14.330 1.00 72.06 147 LEU A CA 1
ATOM 1173 C C . LEU A 1 147 ? -5.152 5.687 14.322 1.00 72.06 147 LEU A C 1
ATOM 1175 O O . LEU A 1 147 ? -4.852 5.002 13.346 1.00 72.06 147 LEU A O 1
ATOM 1179 N N . THR A 1 148 ? -4.395 5.730 15.419 1.00 77.12 148 THR A N 1
ATOM 1180 C CA . THR A 1 148 ? -3.106 5.031 15.537 1.00 77.12 148 THR A CA 1
ATOM 1181 C C . THR A 1 148 ? -3.276 3.511 15.437 1.00 77.12 148 THR A C 1
ATOM 1183 O O . THR A 1 148 ? -2.501 2.833 14.762 1.00 77.12 148 THR A O 1
ATOM 1186 N N . ASN A 1 149 ? -4.346 2.975 16.029 1.00 77.31 149 ASN A N 1
ATOM 1187 C CA . ASN A 1 149 ? -4.716 1.563 15.937 1.00 77.31 149 ASN A CA 1
ATOM 1188 C C . ASN A 1 149 ? -5.104 1.161 14.502 1.00 77.31 149 ASN A C 1
ATOM 1190 O O . ASN A 1 149 ? -4.592 0.181 13.953 1.00 77.31 149 ASN A O 1
ATOM 1194 N N . ALA A 1 150 ? -5.934 1.974 13.839 1.00 80.81 150 ALA A N 1
ATOM 1195 C CA . ALA A 1 150 ? -6.262 1.783 12.429 1.00 80.81 150 ALA A CA 1
ATOM 1196 C C . ALA A 1 150 ? -5.010 1.814 11.538 1.00 80.81 150 ALA A C 1
ATOM 1198 O O . ALA A 1 150 ? -4.831 0.947 10.681 1.00 80.81 150 ALA A O 1
ATOM 1199 N N . PHE A 1 151 ? -4.117 2.775 11.764 1.00 80.00 151 PHE A N 1
ATOM 1200 C CA . PHE A 1 151 ? -2.878 2.937 11.013 1.00 80.00 151 PHE A CA 1
ATOM 1201 C C . PHE A 1 151 ? -1.923 1.750 11.208 1.00 80.00 151 PHE A C 1
ATOM 1203 O O . PHE A 1 151 ? -1.380 1.229 10.230 1.00 80.00 151 PHE A O 1
ATOM 1210 N N . GLY A 1 152 ? -1.789 1.250 12.440 1.00 81.94 152 GLY A N 1
ATOM 1211 C CA . GLY A 1 152 ? -1.030 0.037 12.747 1.00 81.94 152 GLY A CA 1
ATOM 1212 C C . GLY A 1 152 ? -1.557 -1.186 11.994 1.00 81.94 152 GLY A C 1
ATOM 1213 O O . GLY A 1 152 ? -0.785 -1.905 11.353 1.00 81.94 152 GLY A O 1
ATOM 1214 N N . MET A 1 153 ? -2.878 -1.384 11.972 1.00 81.62 153 MET A N 1
ATOM 1215 C CA . MET A 1 153 ? -3.504 -2.470 11.206 1.00 81.62 153 MET A CA 1
ATOM 1216 C C . MET A 1 153 ? -3.240 -2.359 9.697 1.00 81.62 153 MET A C 1
ATOM 1218 O O . MET A 1 153 ? -2.990 -3.366 9.028 1.00 81.62 153 MET A O 1
ATOM 1222 N N . VAL A 1 154 ? -3.229 -1.142 9.154 1.00 85.19 154 VAL A N 1
ATOM 1223 C CA . VAL A 1 154 ? -2.922 -0.895 7.739 1.00 85.19 154 VAL A CA 1
ATOM 1224 C C . VAL A 1 154 ? -1.467 -1.226 7.436 1.00 85.19 154 VAL A C 1
ATOM 1226 O O . VAL A 1 154 ? -1.204 -1.908 6.446 1.00 85.19 154 VAL A O 1
ATOM 1229 N N . ILE A 1 155 ? -0.522 -0.825 8.287 1.00 86.06 155 ILE A N 1
ATOM 1230 C CA . ILE A 1 155 ? 0.897 -1.156 8.104 1.00 86.06 155 ILE A CA 1
ATOM 1231 C C . ILE A 1 155 ? 1.106 -2.673 8.087 1.00 86.06 155 ILE A C 1
ATOM 1233 O O . ILE A 1 155 ? 1.770 -3.177 7.182 1.00 86.06 155 ILE A O 1
ATOM 1237 N N . VAL A 1 156 ? 0.478 -3.414 9.007 1.00 87.94 156 VAL A N 1
ATOM 1238 C CA . VAL A 1 156 ? 0.548 -4.886 9.032 1.00 87.94 156 VAL A CA 1
ATOM 1239 C C . VAL A 1 156 ? 0.020 -5.487 7.726 1.00 87.94 156 VAL A C 1
ATOM 1241 O O . VAL A 1 156 ? 0.658 -6.375 7.154 1.00 87.94 156 VAL A O 1
ATOM 1244 N N . SER A 1 157 ? -1.103 -4.974 7.209 1.00 88.75 157 SER A N 1
ATOM 1245 C CA . SER A 1 157 ? -1.655 -5.429 5.926 1.00 88.75 157 SER A CA 1
ATOM 1246 C C . SER A 1 157 ? -0.680 -5.201 4.762 1.00 88.75 157 SER A C 1
ATOM 1248 O O . SER A 1 157 ? -0.489 -6.089 3.929 1.00 88.75 157 SER A O 1
ATOM 1250 N N . ARG A 1 158 ? 0.026 -4.061 4.744 1.00 87.50 158 ARG A N 1
ATOM 1251 C CA . ARG A 1 158 ? 1.046 -3.765 3.728 1.00 87.50 158 ARG A CA 1
ATOM 1252 C C . ARG A 1 158 ? 2.260 -4.675 3.854 1.00 87.50 158 ARG A C 1
ATOM 1254 O O . ARG A 1 158 ? 2.756 -5.148 2.839 1.00 87.50 158 ARG A O 1
ATOM 1261 N N . SER A 1 159 ? 2.725 -4.964 5.069 1.00 90.81 159 SER A N 1
ATOM 1262 C CA . SER A 1 159 ? 3.845 -5.887 5.284 1.00 90.81 159 SER A CA 1
ATOM 1263 C C . SER A 1 159 ? 3.539 -7.285 4.746 1.00 90.81 159 SER A C 1
ATOM 1265 O O . SER A 1 159 ? 4.391 -7.887 4.095 1.00 90.81 159 SER A O 1
ATOM 1267 N N . PHE A 1 160 ? 2.311 -7.774 4.946 1.00 88.56 160 PHE A N 1
ATOM 1268 C CA . PHE A 1 160 ? 1.868 -9.040 4.361 1.00 88.56 160 PHE A CA 1
ATOM 1269 C C . PHE A 1 160 ? 1.830 -8.983 2.827 1.00 88.56 160 PHE A C 1
ATOM 1271 O O . PHE A 1 160 ? 2.307 -9.901 2.160 1.00 88.56 160 PHE A O 1
ATOM 1278 N N . ALA A 1 161 ? 1.337 -7.878 2.262 1.00 89.38 161 ALA A N 1
ATOM 1279 C CA . ALA A 1 161 ? 1.313 -7.664 0.819 1.00 89.38 161 ALA A CA 1
ATOM 1280 C C . ALA A 1 161 ? 2.719 -7.642 0.202 1.00 89.38 161 ALA A C 1
ATOM 1282 O O . ALA A 1 161 ? 2.935 -8.292 -0.810 1.00 89.38 161 ALA A O 1
ATOM 1283 N N . CYS A 1 162 ? 3.690 -6.960 0.816 1.00 86.75 162 CYS A N 1
ATOM 1284 C CA . CYS A 1 162 ? 5.074 -6.926 0.332 1.00 86.75 162 CYS A CA 1
ATOM 1285 C C . CYS A 1 162 ? 5.768 -8.290 0.465 1.00 86.75 162 CYS A C 1
ATOM 1287 O O . CYS A 1 162 ? 6.527 -8.680 -0.420 1.00 86.75 162 CYS A O 1
ATOM 1289 N N . PHE A 1 163 ? 5.483 -9.033 1.542 1.00 90.12 163 PHE A N 1
ATOM 1290 C CA . PHE A 1 163 ? 6.010 -10.385 1.730 1.00 90.12 163 PHE A CA 1
ATOM 1291 C C . PHE A 1 163 ? 5.533 -11.340 0.632 1.00 90.12 163 PHE A C 1
ATOM 1293 O O . PHE A 1 163 ? 6.327 -12.122 0.118 1.00 90.12 163 PHE A O 1
ATOM 1300 N N . LEU A 1 164 ? 4.258 -11.250 0.240 1.00 89.94 164 LEU A N 1
ATOM 1301 C CA . LEU A 1 164 ? 3.719 -12.004 -0.893 1.00 89.94 164 LEU A CA 1
ATOM 1302 C C . LEU A 1 164 ? 4.101 -11.396 -2.249 1.00 89.94 164 LEU A C 1
ATOM 1304 O O . LEU A 1 164 ? 4.221 -12.127 -3.223 1.00 89.94 164 LEU A O 1
ATOM 1308 N N . GLY A 1 165 ? 4.315 -10.085 -2.324 1.00 86.69 165 GLY A N 1
ATOM 1309 C CA . GLY A 1 165 ? 4.566 -9.352 -3.563 1.00 86.69 165 GLY A CA 1
ATOM 1310 C C . GLY A 1 165 ? 5.854 -9.773 -4.256 1.00 86.69 165 GLY A C 1
ATOM 1311 O O . GLY A 1 165 ? 5.834 -10.024 -5.454 1.00 86.69 165 GLY A O 1
ATOM 1312 N N . THR A 1 166 ? 6.950 -9.930 -3.513 1.00 86.44 166 THR A N 1
ATOM 1313 C CA . THR A 1 166 ? 8.245 -10.368 -4.063 1.00 86.44 166 THR A CA 1
ATOM 1314 C C . THR A 1 166 ? 8.201 -11.771 -4.698 1.00 86.44 166 THR A C 1
ATOM 1316 O O . THR A 1 166 ? 8.584 -11.895 -5.864 1.00 86.44 166 THR A O 1
ATOM 1319 N N . PRO A 1 167 ? 7.722 -12.837 -4.015 1.00 89.81 167 PRO A N 1
ATOM 1320 C CA . PRO A 1 167 ? 7.612 -14.161 -4.629 1.00 89.81 167 PRO A CA 1
ATOM 1321 C C . PRO A 1 167 ? 6.536 -14.214 -5.720 1.00 89.81 167 PRO A C 1
ATOM 1323 O O . PRO A 1 167 ? 6.739 -14.870 -6.741 1.00 89.81 167 PRO A O 1
ATOM 1326 N N . LEU A 1 168 ? 5.415 -13.504 -5.544 1.00 86.19 168 LEU A N 1
ATOM 1327 C CA . LEU A 1 168 ? 4.345 -13.462 -6.539 1.00 86.19 168 LEU A CA 1
ATOM 1328 C C . LEU A 1 168 ? 4.811 -12.782 -7.829 1.00 86.19 168 LEU A C 1
ATOM 1330 O O . LEU A 1 168 ? 4.522 -13.284 -8.908 1.00 86.19 168 LEU A O 1
ATOM 1334 N N . ALA A 1 169 ? 5.564 -11.684 -7.735 1.00 82.88 169 ALA A N 1
ATOM 1335 C CA . ALA A 1 169 ? 6.115 -10.994 -8.895 1.00 82.88 169 ALA A CA 1
ATOM 1336 C C . ALA A 1 169 ? 7.082 -11.893 -9.676 1.00 82.88 169 ALA A C 1
ATOM 1338 O O . ALA A 1 169 ? 6.968 -11.971 -10.897 1.00 82.88 169 ALA A O 1
ATOM 1339 N N . GLY A 1 170 ? 7.975 -12.613 -8.985 1.00 84.94 170 GLY A N 1
ATOM 1340 C CA . GLY A 1 170 ? 8.859 -13.600 -9.614 1.00 84.94 170 GLY A CA 1
ATOM 1341 C C . GLY A 1 170 ? 8.073 -14.669 -10.377 1.00 84.94 170 GLY A C 1
ATOM 1342 O O . GLY A 1 170 ? 8.259 -14.829 -11.579 1.00 84.94 170 GLY A O 1
ATOM 1343 N N . PHE A 1 171 ? 7.100 -15.299 -9.713 1.00 85.12 171 PHE A N 1
ATOM 1344 C CA . PHE A 1 171 ? 6.242 -16.309 -10.336 1.00 85.12 171 PHE A CA 1
ATOM 1345 C C . PHE A 1 171 ? 5.455 -15.768 -11.543 1.00 85.12 171 PHE A C 1
ATOM 1347 O O . PHE A 1 171 ? 5.377 -16.415 -12.586 1.00 85.12 171 PHE A O 1
ATOM 1354 N N . PHE A 1 172 ? 4.884 -14.564 -11.437 1.00 82.12 172 PHE A N 1
ATOM 1355 C CA . PHE A 1 172 ? 4.150 -13.943 -12.542 1.00 82.12 172 PHE A CA 1
ATOM 1356 C C . PHE A 1 172 ? 5.052 -13.588 -13.721 1.00 82.12 172 PHE A C 1
ATOM 1358 O O . PHE A 1 172 ? 4.620 -13.700 -14.869 1.00 82.12 172 PHE A O 1
ATOM 1365 N N . TYR A 1 173 ? 6.292 -13.174 -13.463 1.00 79.44 173 TYR A N 1
ATOM 1366 C CA . TYR A 1 173 ? 7.263 -12.924 -14.519 1.00 79.44 173 TYR A CA 1
ATOM 1367 C C . TYR A 1 173 ? 7.616 -14.208 -15.274 1.00 79.44 173 TYR A C 1
ATOM 1369 O O . TYR A 1 173 ? 7.629 -14.199 -16.507 1.00 79.44 173 TYR A O 1
ATOM 1377 N N . ASP A 1 174 ? 7.800 -15.310 -14.549 1.00 85.06 174 ASP A N 1
ATOM 1378 C CA . ASP A 1 174 ? 8.124 -16.615 -15.128 1.00 85.06 174 ASP A CA 1
ATOM 1379 C C . ASP A 1 174 ? 6.989 -17.154 -16.012 1.00 85.06 174 ASP A C 1
ATOM 1381 O O . ASP A 1 174 ? 7.242 -17.706 -17.082 1.00 85.06 174 ASP A O 1
ATOM 1385 N N . VAL A 1 175 ? 5.728 -16.950 -15.613 1.00 80.94 175 VAL A N 1
ATOM 1386 C CA . VAL A 1 175 ? 4.557 -17.375 -16.404 1.00 80.94 175 VAL A CA 1
ATOM 1387 C C . VAL A 1 175 ? 4.326 -16.473 -17.617 1.00 80.94 175 VAL A C 1
ATOM 1389 O O . VAL A 1 175 ? 3.981 -16.954 -18.695 1.00 80.94 175 VAL A O 1
ATOM 1392 N N . THR A 1 176 ? 4.488 -15.160 -17.455 1.00 80.75 176 THR A N 1
ATOM 1393 C CA . THR A 1 176 ? 4.083 -14.190 -18.484 1.00 80.75 176 THR A CA 1
ATOM 1394 C C . THR A 1 176 ? 5.149 -14.019 -19.569 1.00 80.75 176 THR A C 1
ATOM 1396 O O . THR A 1 176 ? 4.812 -13.656 -20.695 1.00 80.75 176 THR A O 1
ATOM 1399 N N . MET A 1 177 ? 6.434 -14.249 -19.253 1.00 76.38 177 MET A N 1
ATOM 1400 C CA . MET A 1 177 ? 7.604 -14.099 -20.146 1.00 76.38 177 MET A CA 1
ATOM 1401 C C . MET A 1 177 ? 7.718 -12.733 -20.867 1.00 76.38 177 MET A C 1
ATOM 1403 O O . MET A 1 177 ? 8.611 -12.517 -21.688 1.00 76.38 177 MET A O 1
ATOM 1407 N N . SER A 1 178 ? 6.858 -11.772 -20.523 1.00 81.50 178 SER A N 1
ATOM 1408 C CA . SER A 1 178 ? 6.745 -10.439 -21.108 1.00 81.50 178 SER A CA 1
ATOM 1409 C C . SER A 1 178 ? 6.536 -9.407 -20.006 1.00 81.50 178 SER A C 1
ATOM 1411 O O . SER A 1 178 ? 5.734 -9.613 -19.096 1.00 81.50 178 SER A O 1
ATOM 1413 N N . TYR A 1 179 ? 7.254 -8.283 -20.086 1.00 80.31 179 TYR A N 1
ATOM 1414 C CA . TYR A 1 179 ? 7.141 -7.221 -19.087 1.00 80.31 179 TYR A CA 1
ATOM 1415 C C . TYR A 1 179 ? 5.885 -6.370 -19.283 1.00 80.31 179 TYR A C 1
ATOM 1417 O O . TYR A 1 179 ? 5.259 -6.009 -18.293 1.00 80.31 179 TYR A O 1
ATOM 1425 N N . ASP A 1 180 ? 5.483 -6.075 -20.525 1.00 84.94 180 ASP A N 1
ATOM 1426 C CA . ASP A 1 180 ? 4.339 -5.190 -20.806 1.00 84.94 180 ASP A CA 1
ATOM 1427 C C . ASP A 1 180 ? 3.026 -5.743 -20.227 1.00 84.94 180 ASP A C 1
ATOM 1429 O O . ASP A 1 180 ? 2.222 -5.001 -19.661 1.00 84.94 180 ASP A O 1
ATOM 1433 N N . ALA A 1 181 ? 2.831 -7.061 -20.298 1.00 83.75 181 ALA A N 1
ATOM 1434 C CA . ALA A 1 181 ? 1.661 -7.728 -19.732 1.00 83.75 181 ALA A CA 1
ATOM 1435 C C . ALA A 1 181 ? 1.624 -7.646 -18.192 1.00 83.75 181 ALA A C 1
ATOM 1437 O O . ALA A 1 181 ? 0.553 -7.436 -17.618 1.00 83.75 181 ALA A O 1
ATOM 1438 N N . SER A 1 182 ? 2.780 -7.705 -17.520 1.00 85.50 182 SER A N 1
ATOM 1439 C CA . SER A 1 182 ? 2.872 -7.498 -16.068 1.00 85.50 182 SER A CA 1
ATOM 1440 C C . SER A 1 182 ? 2.472 -6.077 -15.655 1.00 85.50 182 SER A C 1
ATOM 1442 O O . SER A 1 182 ? 1.834 -5.906 -14.618 1.00 85.50 182 SER A O 1
ATOM 1444 N N . PHE A 1 183 ? 2.779 -5.056 -16.468 1.00 86.88 183 PHE A N 1
ATOM 1445 C CA . PHE A 1 183 ? 2.348 -3.673 -16.209 1.00 86.88 183 PHE A CA 1
ATOM 1446 C C . PHE A 1 183 ? 0.834 -3.489 -16.369 1.00 86.88 183 PHE A C 1
ATOM 1448 O O . PHE A 1 183 ? 0.212 -2.822 -15.543 1.00 86.88 183 PHE A O 1
ATOM 1455 N N . TRP A 1 184 ? 0.222 -4.114 -17.379 1.00 89.00 184 TRP A N 1
ATOM 1456 C CA . TRP A 1 184 ? -1.239 -4.118 -17.527 1.00 89.00 184 TRP A CA 1
ATOM 1457 C C . TRP A 1 184 ? -1.930 -4.811 -16.352 1.00 89.00 184 TRP A C 1
ATOM 1459 O O . TRP A 1 184 ? -2.890 -4.279 -15.793 1.00 89.00 184 TRP A O 1
ATOM 1469 N N . PHE A 1 185 ? -1.407 -5.963 -15.934 1.00 88.44 185 PHE A N 1
ATOM 1470 C CA . PHE A 1 185 ? -1.910 -6.688 -14.772 1.00 88.44 185 PHE A CA 1
ATOM 1471 C C . PHE A 1 185 ? -1.795 -5.860 -13.483 1.00 88.44 185 PHE A C 1
ATOM 1473 O O . PHE A 1 185 ? -2.764 -5.745 -12.731 1.00 88.44 185 PHE A O 1
ATOM 1480 N N . ALA A 1 186 ? -0.651 -5.207 -13.265 1.00 89.38 186 ALA A N 1
ATOM 1481 C CA . ALA A 1 186 ? -0.448 -4.287 -12.150 1.00 89.38 186 ALA A CA 1
ATOM 1482 C C . ALA A 1 186 ? -1.463 -3.133 -12.151 1.00 89.38 186 ALA A C 1
ATOM 1484 O O . ALA A 1 186 ? -2.038 -2.814 -11.110 1.00 89.38 186 ALA A O 1
ATOM 1485 N N . GLY A 1 187 ? -1.738 -2.547 -13.321 1.00 91.31 187 GLY A N 1
ATOM 1486 C CA . GLY A 1 187 ? -2.749 -1.501 -13.482 1.00 91.31 187 GLY A CA 1
ATOM 1487 C C . GLY A 1 187 ? -4.151 -1.966 -13.083 1.00 91.31 187 GLY A C 1
ATOM 1488 O O . GLY A 1 187 ? -4.846 -1.262 -12.353 1.00 91.31 187 GLY A O 1
ATOM 1489 N N . ILE A 1 188 ? -4.550 -3.176 -13.486 1.00 92.12 188 ILE A N 1
ATOM 1490 C CA . ILE A 1 188 ? -5.850 -3.764 -13.119 1.00 92.12 188 ILE A CA 1
ATOM 1491 C C . ILE A 1 188 ? -5.938 -4.010 -11.609 1.00 92.12 188 ILE A C 1
ATOM 1493 O O . ILE A 1 188 ? -6.962 -3.700 -11.003 1.00 92.12 188 ILE A O 1
ATOM 1497 N N . LEU A 1 189 ? -4.871 -4.512 -10.981 1.00 90.31 189 LEU A N 1
ATOM 1498 C CA . LEU A 1 189 ? -4.822 -4.716 -9.530 1.00 90.31 189 LEU A CA 1
ATOM 1499 C C . LEU A 1 189 ? -4.956 -3.400 -8.752 1.00 90.31 189 LEU A C 1
ATOM 1501 O O . LEU A 1 189 ? -5.706 -3.337 -7.775 1.00 90.31 189 LEU A O 1
ATOM 1505 N N . ILE A 1 190 ? -4.275 -2.338 -9.200 1.00 91.56 190 ILE A N 1
ATOM 1506 C CA . ILE A 1 190 ? -4.378 -1.004 -8.592 1.00 91.56 190 ILE A CA 1
ATOM 1507 C C . ILE A 1 190 ? -5.782 -0.431 -8.787 1.00 91.56 190 ILE A C 1
ATOM 1509 O O . ILE A 1 190 ? -6.349 0.103 -7.837 1.00 91.56 190 ILE A O 1
ATOM 1513 N N . LEU A 1 191 ? -6.367 -0.560 -9.982 1.00 93.12 191 LEU A N 1
ATOM 1514 C CA . LEU A 1 191 ? -7.736 -0.112 -10.245 1.00 93.12 191 LEU A CA 1
ATOM 1515 C C . LEU A 1 191 ? -8.744 -0.861 -9.375 1.00 93.12 191 LEU A C 1
ATOM 1517 O O . LEU A 1 191 ? -9.629 -0.236 -8.800 1.00 93.12 191 LEU A O 1
ATOM 1521 N N . PHE A 1 192 ? -8.590 -2.175 -9.218 1.00 91.00 192 PHE A N 1
ATOM 1522 C CA . PHE A 1 192 ? -9.452 -2.975 -8.355 1.00 91.00 192 PHE A CA 1
ATOM 1523 C C . PHE A 1 192 ? -9.352 -2.546 -6.883 1.00 91.00 192 PHE A C 1
ATOM 1525 O O . PHE A 1 192 ? -10.381 -2.347 -6.237 1.00 91.00 192 PHE A O 1
ATOM 1532 N N . GLY A 1 193 ? -8.139 -2.313 -6.368 1.00 90.19 193 GLY A N 1
ATOM 1533 C CA . GLY A 1 193 ? -7.936 -1.741 -5.031 1.00 90.19 193 GLY A CA 1
ATOM 1534 C C . GLY A 1 193 ? -8.541 -0.337 -4.902 1.00 90.19 193 GLY A C 1
ATOM 1535 O O . GLY A 1 193 ? -9.307 -0.058 -3.983 1.00 90.19 193 GLY A O 1
ATOM 1536 N N . GLY A 1 194 ? -8.297 0.543 -5.873 1.00 90.44 194 GLY A N 1
ATOM 1537 C CA . GLY A 1 194 ? -8.871 1.890 -5.906 1.00 90.44 194 GLY A CA 1
ATOM 1538 C C . GLY A 1 194 ? -10.401 1.879 -5.865 1.00 90.44 194 GLY A C 1
ATOM 1539 O O . GLY A 1 194 ? -11.000 2.568 -5.041 1.00 90.44 194 GLY A O 1
ATOM 1540 N N . VAL A 1 195 ? -11.035 1.033 -6.680 1.00 90.50 195 VAL A N 1
ATOM 1541 C CA . VAL A 1 195 ? -12.493 0.842 -6.690 1.00 90.50 195 VAL A CA 1
ATOM 1542 C C . VAL A 1 195 ? -12.983 0.297 -5.349 1.00 90.50 195 VAL A C 1
ATOM 1544 O O . VAL A 1 195 ? -13.960 0.814 -4.809 1.00 90.50 195 VAL A O 1
ATOM 1547 N N . ALA A 1 196 ? -12.290 -0.683 -4.762 1.00 87.25 196 ALA A N 1
ATOM 1548 C CA . ALA A 1 196 ? -12.624 -1.209 -3.441 1.00 87.25 196 ALA A CA 1
ATOM 1549 C C . ALA A 1 196 ? -12.567 -0.118 -2.356 1.00 87.25 196 ALA A C 1
ATOM 1551 O O . ALA A 1 196 ? -13.464 -0.048 -1.516 1.00 87.25 196 ALA A O 1
ATOM 1552 N N . THR A 1 197 ? -11.586 0.789 -2.412 1.00 87.00 197 THR A N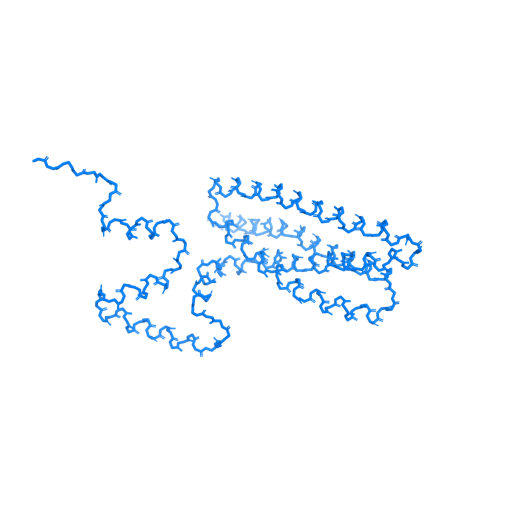 1
ATOM 1553 C CA . THR A 1 197 ? -11.509 1.960 -1.520 1.00 87.00 197 THR A CA 1
ATOM 1554 C C . THR A 1 197 ? -12.626 2.965 -1.793 1.00 87.00 197 THR A C 1
ATOM 1556 O O . THR A 1 197 ? -13.211 3.489 -0.851 1.00 87.00 197 THR A O 1
ATOM 1559 N N . CYS A 1 198 ? -12.983 3.216 -3.054 1.00 86.38 198 CYS A N 1
ATOM 1560 C CA . CYS A 1 198 ? -14.104 4.095 -3.401 1.00 86.38 198 CYS A CA 1
ATOM 1561 C C . CYS A 1 198 ? -15.460 3.568 -2.903 1.00 86.38 198 CYS A C 1
ATOM 1563 O O . CYS A 1 198 ? -16.365 4.364 -2.652 1.00 86.38 198 CYS A O 1
ATOM 1565 N N . LEU A 1 199 ? -15.611 2.254 -2.714 1.00 84.06 199 LEU A N 1
ATOM 1566 C CA . LEU A 1 199 ? -16.819 1.666 -2.134 1.00 84.06 199 LEU A CA 1
ATOM 1567 C C . LEU A 1 199 ? -16.928 1.908 -0.619 1.00 84.06 199 LEU A C 1
ATOM 1569 O O . LEU A 1 199 ? -18.042 2.011 -0.104 1.00 84.06 199 LEU A O 1
ATOM 1573 N N . VAL A 1 200 ? -15.816 2.076 0.100 1.00 83.44 200 VAL A N 1
ATOM 1574 C CA . VAL A 1 200 ? -15.787 2.326 1.556 1.00 83.44 200 VAL A CA 1
ATOM 1575 C C . VAL A 1 200 ? -16.722 3.474 2.001 1.00 83.44 200 VAL A C 1
ATOM 1577 O O . VAL A 1 200 ? -17.605 3.215 2.824 1.00 83.44 200 VAL A O 1
ATOM 1580 N N . PRO A 1 201 ? -16.655 4.699 1.433 1.00 80.06 201 PRO A N 1
ATOM 1581 C CA . PRO A 1 201 ? -17.562 5.790 1.808 1.00 80.06 201 PRO A CA 1
ATOM 1582 C C . PRO A 1 201 ? -19.028 5.527 1.427 1.00 80.06 201 PRO A C 1
ATOM 1584 O O . PRO A 1 201 ? -19.939 6.137 1.989 1.00 80.06 201 PRO A O 1
ATOM 1587 N N . THR A 1 202 ? -19.293 4.630 0.473 1.00 75.62 202 THR A N 1
ATOM 1588 C CA . THR A 1 202 ? -20.668 4.276 0.086 1.00 75.62 202 THR A CA 1
ATOM 1589 C C . THR A 1 202 ? -21.314 3.326 1.093 1.00 75.62 202 THR A C 1
ATOM 1591 O O . THR A 1 202 ? -22.481 3.518 1.441 1.00 75.62 202 THR A O 1
ATOM 1594 N N . PHE A 1 203 ? -20.550 2.375 1.639 1.00 73.88 203 PHE A N 1
ATOM 1595 C CA . PHE A 1 203 ? -21.014 1.468 2.693 1.00 73.88 203 PHE A CA 1
ATOM 1596 C C . PHE A 1 203 ? -21.306 2.207 3.999 1.00 73.88 203 PHE A C 1
ATOM 1598 O O . PHE A 1 203 ? -22.292 1.910 4.676 1.00 73.88 203 PHE A O 1
ATOM 1605 N N . GLU A 1 204 ? -20.502 3.215 4.329 1.00 74.31 204 GLU A N 1
ATOM 1606 C CA . GLU A 1 204 ? -20.730 4.045 5.511 1.00 74.31 204 GLU A CA 1
ATOM 1607 C C . GLU A 1 204 ? -22.009 4.890 5.377 1.00 74.31 204 GLU A C 1
ATOM 1609 O O . GLU A 1 204 ? -22.843 4.916 6.285 1.00 74.31 204 GLU A O 1
ATOM 1614 N N . LYS A 1 205 ? -22.251 5.470 4.193 1.00 72.06 205 LYS A N 1
ATOM 1615 C CA . LYS A 1 205 ? -23.509 6.175 3.885 1.00 72.06 205 LYS A CA 1
ATOM 1616 C C . LYS A 1 205 ? -24.734 5.261 3.950 1.00 72.06 205 LYS A C 1
ATOM 1618 O O . LYS A 1 205 ? -25.787 5.688 4.421 1.00 72.06 205 LYS A O 1
ATOM 1623 N N . GLN A 1 206 ? -24.622 4.015 3.489 1.00 67.12 206 GLN A N 1
ATOM 1624 C CA . GLN A 1 206 ? -25.723 3.048 3.546 1.00 67.12 206 GLN A CA 1
ATOM 1625 C C . GLN A 1 206 ? -26.040 2.618 4.981 1.00 67.12 206 GLN A C 1
ATOM 1627 O O . GLN A 1 206 ? -27.212 2.552 5.352 1.00 67.12 206 GLN A O 1
ATOM 1632 N N . LYS A 1 207 ? -25.014 2.389 5.808 1.00 68.88 207 LYS A N 1
ATOM 1633 C CA . LYS A 1 207 ? -25.185 2.050 7.225 1.00 68.88 207 LYS A CA 1
ATOM 1634 C C . LYS A 1 207 ? -25.889 3.175 7.993 1.00 68.88 207 LYS A C 1
ATOM 1636 O O . LYS A 1 207 ? -26.825 2.888 8.738 1.00 68.88 207 LYS A O 1
ATOM 1641 N N . ASN A 1 208 ? -25.511 4.433 7.752 1.00 66.50 208 ASN A N 1
ATOM 1642 C CA . ASN A 1 208 ? -26.149 5.588 8.394 1.00 66.50 208 ASN A CA 1
ATOM 1643 C C . ASN A 1 208 ? -27.615 5.755 7.955 1.00 66.50 208 ASN A C 1
ATOM 1645 O O . ASN A 1 208 ? -28.488 5.897 8.806 1.00 66.50 208 ASN A O 1
ATOM 1649 N N . LYS A 1 209 ? -27.928 5.584 6.660 1.00 70.06 209 LYS A N 1
ATOM 1650 C CA . LYS A 1 209 ? -29.317 5.614 6.153 1.00 70.06 209 LYS A CA 1
ATOM 1651 C C . LYS A 1 209 ? -30.230 4.552 6.780 1.00 70.06 209 LYS A C 1
ATOM 1653 O O . LYS A 1 209 ? -31.395 4.825 7.068 1.00 70.06 209 LYS A O 1
ATOM 1658 N N . ILE A 1 210 ? -29.720 3.334 6.969 1.00 73.12 210 ILE A N 1
ATOM 1659 C CA . ILE A 1 210 ? -30.475 2.224 7.574 1.00 73.12 210 ILE A CA 1
ATOM 1660 C C . ILE A 1 210 ? -30.708 2.471 9.072 1.00 73.12 210 ILE A C 1
ATOM 1662 O O . ILE A 1 210 ? -31.761 2.102 9.593 1.00 73.12 210 ILE A O 1
ATOM 1666 N N . SER A 1 211 ? -29.748 3.096 9.758 1.00 69.50 211 SER A N 1
ATOM 1667 C CA . SER A 1 211 ? -29.871 3.435 11.178 1.00 69.50 211 SER A CA 1
ATOM 1668 C C . SER A 1 211 ? -30.878 4.567 11.414 1.00 69.50 211 SER A C 1
ATOM 1670 O O . SER A 1 211 ? -31.711 4.442 12.310 1.00 69.50 211 SER A O 1
ATOM 1672 N N . ASP A 1 212 ? -30.884 5.603 10.567 1.00 73.12 212 ASP A N 1
ATOM 1673 C CA . ASP A 1 212 ? -31.870 6.694 10.632 1.00 73.12 212 ASP A CA 1
ATOM 1674 C C . ASP A 1 212 ? -33.298 6.195 10.369 1.00 73.12 212 ASP A C 1
ATOM 1676 O O . ASP A 1 212 ? -34.216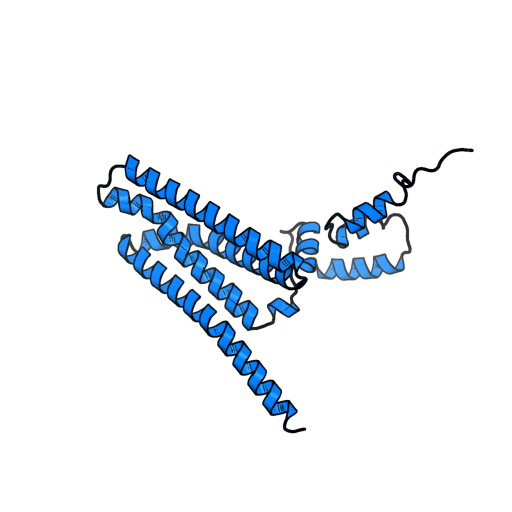 6.504 11.123 1.00 73.12 212 ASP A O 1
ATOM 1680 N N . SER A 1 213 ? -33.484 5.325 9.370 1.00 71.06 213 SER A N 1
ATOM 1681 C CA . SER A 1 213 ? -34.805 4.759 9.036 1.00 71.06 213 SER A CA 1
ATOM 1682 C C . SER A 1 213 ? -35.406 3.932 10.184 1.00 71.06 213 SER A C 1
ATOM 1684 O O . SER A 1 213 ? -36.624 3.869 10.352 1.00 71.06 213 SER A O 1
ATOM 1686 N N . ARG A 1 214 ? -34.550 3.297 10.995 1.00 70.44 214 ARG A N 1
ATOM 1687 C CA . ARG A 1 214 ? -34.958 2.497 12.157 1.00 70.44 214 ARG A CA 1
ATOM 1688 C C . ARG A 1 214 ? -35.308 3.366 13.368 1.00 70.44 214 ARG A C 1
ATOM 1690 O O . ARG A 1 214 ? -36.186 2.983 14.129 1.00 70.44 214 ARG A O 1
ATOM 1697 N N . ASN A 1 215 ? -34.660 4.523 13.520 1.00 70.69 215 ASN A N 1
ATOM 1698 C CA . ASN A 1 215 ? -34.912 5.463 14.616 1.00 70.69 215 ASN A CA 1
ATOM 1699 C C . ASN A 1 215 ? -36.125 6.378 14.357 1.00 70.69 215 ASN A C 1
ATOM 1701 O O . ASN A 1 215 ? -36.677 6.927 15.296 1.00 70.69 215 ASN A O 1
ATOM 1705 N N . SER A 1 216 ? -36.561 6.530 13.099 1.00 70.00 216 SER A N 1
ATOM 1706 C CA . SER A 1 216 ? -37.800 7.246 12.734 1.00 70.00 216 SER A CA 1
ATOM 1707 C C . SER A 1 216 ? -39.075 6.391 12.806 1.00 70.00 216 SER A C 1
ATOM 1709 O O . SER A 1 216 ? -40.157 6.899 12.528 1.00 70.00 216 SER A O 1
ATOM 1711 N N . SER A 1 217 ? -38.954 5.096 13.117 1.00 68.88 217 SER A N 1
ATOM 1712 C CA . SER A 1 217 ? -40.077 4.142 13.181 1.00 68.88 217 SER A CA 1
ATOM 1713 C C . SER A 1 217 ? -40.428 3.712 14.618 1.00 68.88 217 SER A C 1
ATOM 1715 O O . SER A 1 217 ? -41.209 2.778 14.796 1.00 68.88 217 SER A O 1
ATOM 1717 N N . ILE A 1 218 ? -39.825 4.357 15.624 1.00 50.75 218 ILE A N 1
ATOM 1718 C CA . ILE A 1 218 ? -40.050 4.180 17.071 1.00 50.75 218 ILE A CA 1
ATOM 1719 C C . ILE A 1 218 ? -40.506 5.530 17.622 1.00 50.75 218 ILE A C 1
ATOM 1721 O O . ILE A 1 218 ? -41.436 5.530 18.455 1.00 50.75 218 ILE A O 1
#

Secondary structure (DSSP, 8-state):
-----TT--TTHHHHHHHHHS---HHHHHHHHTTSS-HHHHHHHHHHHHHT-S-TTS-HHHHHHHHHH--HHHHTSHHHHHHHHHHHHHHHHHHHHHHHHHHHHHHTT--HHHHHHHHHHHHHHHHHHHHHHHHHHHHHHHTT-HHHHHHHHHHHHHHHHHHHHHHHHHHHHHHHH--HHHHHHHHHHHHHHHHHHHHHHHHHHHHHHHHHHHHHTT-

pLDDT: mean 73.02, std 17.42, range [36.31, 95.19]